Protein 3V1V (pdb70)

Nearest PDB structures (foldseek):
  3v1v-assembly1_A-2  TM=1.003E+00  e=3.273E-45  Streptomyces coelicolor A3(2)
  4la6-assembly1_A-2  TM=9.961E-01  e=7.021E-42  Streptomyces coelicolor A3(2)
  3v1x-assembly1_A-2  TM=1.000E+00  e=2.087E-41  Streptomyces coelicolor A3(2)
  4la5-assembly1_A-2  TM=9.971E-01  e=7.718E-41  Streptomyces coelicolor A3(2)
  4zq8-assembly1_A  TM=9.529E-01  e=8.194E-27  Streptomyces lydicus

Secondary structure (DSSP, 8-state):
-PPPTT------PPP-HHHHHHHHHHHHHIIIIIS------S-HHHHHHHHHHH-TT-SSHHHHHHHHHHHHHHHHHIIIII---TTHHHHHHHHHTTTS-----TTTHHHHHHHTTSSHHHHHHHHHHHHHHHHS-HHHHHHHHHHHHHHHHHHHHHHHHHHHT----HHHHHHHHHHSSSTTTGGGHHHHHT----HHHHTSHHHHHHHHHHHHHHHHHHHHHSHHHHTTSSS----HHHHHHHHHT--HHHHHHHHHHHHHHHHHHHHHHHHHHHHH---HHHHHHHHHHHHHHHHHHHHHHH-TTT----S--

B-factor: mean 21.7, std 12.2, range [4.79, 83.86]

CATH classification: 1.10.600.10

Radius of gyration: 19.19 Å; Cα contacts (8 Å, |Δi|>4): 425; chains: 1; bounding box: 49×51×58 Å

Foldseek 3Di:
DDFPPPFDFDAFDQFDVVQLVVQQVVLVCCCVPQQVQDVVVDGSSLLSSLQSQLQVLQPDSLLSNLLSLVVVLVVSCCVPQVPPDPCNVVVVVLLLCLLVPDDDDPVCRVVSVVVCNVHRSSSSSNVSNVSVPVQDDVLLSVVLSVLVVLLSVLSVVQSVCQVPLHQDALVVNLVSDLRVWCLSRLQCSQSSNVHDDDNVNCPDPLNVLLSSLLRSLLSLLVLQFQVVVQPPPPRRRDHQLSSCCVPVVDPSLVSSVVSSVVSVVSVVVSVVSLVVVCVVPVDPVSVVSSVSSSSSSNSSSVSSRPCPVNGDHDDRD

GO terms:
  GO:0042214 terpene metabolic process (P, IDA)
  GO:0010333 terpene synthase activity (F, IDA)

Organism: Streptomyces coelicolor (strain ATCC BAA-471 / A3(2) / M145) (NCBI:txid100226)

Solvent-accessible surface area: 14368 Å² total; per-residue (Å²): 65,135,24,2,44,61,10,61,68,58,126,36,114,122,11,65,98,115,54,11,61,42,0,6,115,86,0,104,103,2,0,69,86,86,2,86,25,85,178,81,130,40,55,7,107,28,10,0,76,9,1,11,17,1,2,92,60,4,72,59,19,94,47,0,4,13,4,0,20,2,10,7,0,17,77,9,0,64,85,64,7,17,121,50,39,125,45,7,32,45,93,1,113,96,0,31,20,0,2,71,95,78,163,54,78,99,118,120,43,80,94,33,96,68,31,6,66,64,35,13,2,37,58,0,0,44,28,0,4,34,81,0,66,222,64,13,46,120,47,7,3,91,19,2,58,101,1,0,35,40,11,10,114,2,9,56,36,37,7,57,49,58,93,111,56,82,18,1,77,23,172,55,2,49,44,9,35,60,70,11,9,44,10,3,13,2,1,6,1,0,8,0,2,48,30,58,0,54,47,125,32,24,64,74,114,53,1,41,147,0,2,15,16,0,1,22,0,0,1,2,2,17,0,0,4,1,6,28,87,20,103,133,28,91,78,137,67,20,2,0,0,12,0,0,6,47,105,75,146,71,75,71,106,61,0,0,48,90,0,4,107,31,3,21,125,32,6,92,35,2,49,59,18,13,62,98,2,28,149,69,11,82,85,95,36,1,70,115,0,10,188,6,1,34,24,0,6,24,3,0,7,16,26,2,75,45,18,97,165,94,15,71,35,9,132,30,119

InterPro domains:
  IPR008949 Isoprenoid synthase domain superfamily [G3DSA:1.10.600.10] (116-440)
  IPR008949 Isoprenoid synthase domain superfamily [SSF48576] (121-429)
  IPR034686 Terpene cyclase-like 2 [PTHR35201] (257-434)
  IPR034686 Terpene cyclase-like 2 [SFLDG01020] (119-436)
  IPR047945 2-methylisoborneol synthase [NF041167] (100-433)

Sequence (317 aa):
GRAVPGLYHHPVPEPDPVRVEEVSRRIKRWAEDEVQLYPGQFDGFSVGRYMVGCHPDAPTVDHLMLATRLMVAENAVDDDCYCESPVGLGGRLLLAHTAIDHFHSTAEYTPTWQASLAADAPRRAYDSAMGYFVRAATPSQSDRYYRHDMARLHLGYLAEGAWAQTGHVPEVWEYLAMRQFNNFRPCPTITDTVGGYELPADLHARPDMQRVIALAGNATTIVNDLYSYTKELNSPGRHLNLPVVIAEREQLCERDAYLKAVEVHNELQHSFEAAAADLAEACPLPPVLRFLRGVAAWVDGNHDWHRTNTYRYSLPDFW

Structure (mmCIF, N/CA/C/O backbone):
data_3V1V
#
_entry.id   3V1V
#
_cell.length_a   99.392
_cell.length_b   99.392
_cell.length_c   105.742
_cell.angle_alpha   90.00
_cell.angle_beta   90.00
_cell.angle_gamma   90.00
#
_symmetry.space_group_name_H-M   'P 43 2 2'
#
loop_
_entity.id
_entity.type
_entity.pdbx_description
1 polymer '2-methylisoborneol synthase'
2 non-polymer 'MAGNESIUM ION'
3 non-polymer 'GERANYL S-THIOLODIPHOSPHATE'
4 non-polymer GLYCEROL
5 water water
#
loop_
_atom_site.group_PDB
_atom_site.id
_atom_site.type_symbol
_atom_site.label_atom_id
_atom_site.label_alt_id
_atom_site.label_comp_id
_atom_site.label_asym_id
_atom_site.label_entity_id
_atom_site.label_seq_id
_atom_site.pdbx_PDB_ins_code
_atom_site.Cartn_x
_atom_site.Cartn_y
_atom_site.Cartn_z
_atom_site.occupancy
_atom_site.B_iso_or_equiv
_atom_site.auth_seq_id
_atom_site.auth_comp_id
_atom_site.auth_asym_id
_atom_site.auth_atom_id
_atom_site.pdbx_PDB_model_num
ATOM 1 N N . GLY A 1 109 ? 25.798 12.553 -21.565 1.00 54.52 116 GLY A N 1
ATOM 2 C CA . GLY A 1 109 ? 26.862 13.556 -21.591 1.00 39.79 116 GLY A CA 1
ATOM 3 C C . GLY A 1 109 ? 26.223 14.887 -21.912 1.00 37.28 116 GLY A C 1
ATOM 4 O O . GLY A 1 109 ? 26.872 15.938 -21.889 1.00 38.29 116 GLY A O 1
ATOM 5 N N . ARG A 1 110 ? 24.919 14.883 -22.194 1.00 39.21 117 ARG A N 1
ATOM 6 C CA . ARG A 1 110 ? 24.317 16.138 -22.596 1.00 37.34 117 ARG A CA 1
ATOM 7 C C . ARG A 1 110 ? 23.805 16.847 -21.324 1.00 26.09 117 ARG A C 1
ATOM 8 O O . ARG A 1 110 ? 23.328 16.163 -20.389 1.00 29.71 117 ARG A O 1
ATOM 16 N N . ALA A 1 111 ? 23.906 18.174 -21.332 1.00 22.56 118 ALA A N 1
ATOM 17 C CA . ALA A 1 111 ? 23.376 18.987 -20.236 1.00 23.40 118 ALA A CA 1
ATOM 18 C C . ALA A 1 111 ? 21.836 18.977 -20.339 1.00 29.47 118 ALA A C 1
ATOM 19 O O . ALA A 1 111 ? 21.282 18.765 -21.425 1.00 25.72 118 ALA A O 1
ATOM 21 N N . VAL A 1 112 ? 21.147 19.175 -19.217 1.00 22.43 119 VAL A N 1
ATOM 22 C CA . VAL A 1 112 ? 19.694 19.389 -19.269 1.00 20.11 119 VAL A CA 1
ATOM 23 C C . VAL A 1 112 ? 19.423 20.547 -20.211 1.00 18.28 119 VAL A C 1
ATOM 24 O O . VAL A 1 112 ? 19.861 21.684 -20.014 1.00 17.78 119 VAL A O 1
ATOM 28 N N . PRO A 1 113 ? 18.585 20.295 -21.262 1.00 23.71 120 PRO A N 1
ATOM 29 C CA . PRO A 1 113 ? 18.241 21.460 -22.112 1.00 22.79 120 PRO A CA 1
ATOM 30 C C . PRO A 1 113 ? 17.639 22.643 -21.355 1.00 22.46 120 PRO A C 1
ATOM 31 O O . PRO A 1 113 ? 16.729 22.458 -20.533 1.00 23.39 120 PRO A O 1
ATOM 35 N N . GLY A 1 114 ? 18.092 23.854 -21.655 1.00 22.23 121 GLY A N 1
ATOM 36 C CA . GLY A 1 114 ? 17.558 25.059 -21.044 1.00 23.63 121 GLY A CA 1
ATOM 37 C C . GLY A 1 114 ? 18.198 25.385 -19.665 1.00 24.20 121 GLY A C 1
ATOM 38 O O . GLY A 1 114 ? 17.910 26.405 -19.122 1.00 19.83 121 GLY A O 1
ATOM 39 N N . LEU A 1 115 ? 19.038 24.481 -19.133 1.00 21.39 122 LEU A N 1
ATOM 40 C CA . LEU A 1 115 ? 19.673 24.721 -17.807 1.00 19.56 122 LEU A CA 1
ATOM 41 C C . LEU A 1 115 ? 20.856 25.668 -17.982 1.00 23.44 122 LEU A C 1
ATOM 42 O O . LEU A 1 115 ? 21.770 25.399 -18.759 1.00 24.52 122 LEU A O 1
ATOM 47 N N . TYR A 1 116 ? 20.836 26.772 -17.273 1.00 16.21 123 TYR A N 1
ATOM 48 C CA . TYR A 1 116 ? 21.887 27.757 -17.328 1.00 18.79 123 TYR A CA 1
ATOM 49 C C . TYR A 1 116 ? 23.131 27.274 -16.586 1.00 26.37 123 TYR A C 1
ATOM 50 O O . TYR A 1 116 ? 23.081 26.983 -15.374 1.00 19.62 123 TYR A O 1
ATOM 59 N N . HIS A 1 117 ? 24.258 27.193 -17.290 1.00 19.80 124 HIS A N 1
ATOM 60 C CA . HIS A 1 117 ? 25.510 26.618 -16.655 1.00 16.73 124 HIS A CA 1
ATOM 61 C C . HIS A 1 117 ? 26.707 27.106 -17.420 1.00 25.21 124 HIS A C 1
ATOM 62 O O . HIS A 1 117 ? 26.544 27.693 -18.486 1.00 22.77 124 HIS A O 1
ATOM 69 N N . HIS A 1 118 ? 27.890 26.848 -16.876 1.00 22.11 125 HIS A N 1
ATOM 70 C CA . HIS A 1 118 ? 29.164 27.295 -17.475 1.00 21.16 125 HIS A CA 1
ATOM 71 C C . HIS A 1 118 ? 30.052 26.103 -17.680 1.00 25.85 125 HIS A C 1
ATOM 72 O O . HIS A 1 118 ? 30.204 25.289 -16.808 1.00 23.02 125 HIS A O 1
ATOM 79 N N . PRO A 1 119 ? 30.692 26.010 -18.857 1.00 30.15 126 PRO A N 1
ATOM 80 C CA . PRO A 1 119 ? 31.532 24.843 -19.160 1.00 28.26 126 PRO A CA 1
ATOM 81 C C . PRO A 1 119 ? 32.764 24.937 -18.302 1.00 20.80 126 PRO A C 1
ATOM 82 O O . PRO A 1 119 ? 33.128 26.031 -17.820 1.00 24.77 126 PRO A O 1
ATOM 86 N N . VAL A 1 120 ? 33.362 23.781 -18.055 1.00 24.51 127 VAL A N 1
ATOM 87 C CA . VAL A 1 120 ? 34.591 23.772 -17.309 1.00 26.14 127 VAL A CA 1
ATOM 88 C C . VAL A 1 120 ? 35.581 22.875 -18.097 1.00 24.51 127 VAL A C 1
ATOM 89 O O . VAL A 1 120 ? 35.181 21.929 -18.764 1.00 28.76 127 VAL A O 1
ATOM 93 N N . PRO A 1 121 ? 36.851 23.143 -17.917 1.00 32.48 128 PRO A N 1
ATOM 94 C CA . PRO A 1 121 ? 37.989 22.410 -18.515 1.00 31.87 128 PRO A CA 1
ATOM 95 C C . PRO A 1 121 ? 37.969 20.964 -18.040 1.00 35.77 128 PRO A C 1
ATOM 96 O O . PRO A 1 121 ? 37.389 20.645 -16.979 1.00 28.82 128 PRO A O 1
ATOM 100 N N . GLU A 1 122 ? 38.563 20.063 -18.800 1.00 31.70 129 GLU A N 1
ATOM 101 C CA . GLU A 1 122 ? 38.582 18.663 -18.406 1.00 32.40 129 GLU A CA 1
ATOM 102 C C . GLU A 1 122 ? 39.464 18.613 -17.134 1.00 27.79 129 GLU A C 1
ATOM 103 O O . GLU A 1 122 ? 40.498 19.276 -17.089 1.00 26.99 129 GLU A O 1
ATOM 109 N N . PRO A 1 123 ? 39.049 17.872 -16.093 1.00 27.67 130 PRO A N 1
ATOM 110 C CA . PRO A 1 123 ? 39.904 17.875 -14.882 1.00 26.86 130 PRO A CA 1
ATOM 111 C C . PRO A 1 123 ? 41.275 17.214 -15.153 1.00 30.81 130 PRO A C 1
ATOM 112 O O . PRO A 1 123 ? 41.328 16.213 -15.882 1.00 30.11 130 PRO A O 1
ATOM 116 N N . ASP A 1 124 ? 42.346 17.755 -14.566 1.00 26.12 131 ASP A N 1
ATOM 117 C CA . ASP A 1 124 ? 43.706 17.156 -14.713 1.00 25.34 131 ASP A CA 1
ATOM 118 C C . ASP A 1 124 ? 43.733 15.685 -14.320 1.00 24.08 131 ASP A C 1
ATOM 119 O O . ASP A 1 124 ? 43.542 15.339 -13.137 1.00 21.62 131 ASP A O 1
ATOM 124 N N . PRO A 1 125 ? 43.982 14.765 -15.290 1.00 21.69 132 PRO A N 1
ATOM 125 C CA . PRO A 1 125 ? 43.882 13.329 -15.058 1.00 22.91 132 PRO A CA 1
ATOM 126 C C . PRO A 1 125 ? 44.966 12.912 -14.132 1.00 17.55 132 PRO A C 1
ATOM 127 O O . PRO A 1 125 ? 44.779 11.923 -13.447 1.00 22.21 132 PRO A O 1
ATOM 131 N N . VAL A 1 126 ? 46.092 13.657 -14.034 1.00 22.51 133 VAL A N 1
ATOM 132 C CA . VAL A 1 126 ? 47.141 13.187 -13.090 1.00 19.28 133 VAL A CA 1
ATOM 133 C C . VAL A 1 126 ? 46.591 13.364 -11.656 1.00 18.51 133 VAL A C 1
ATOM 134 O O . VAL A 1 126 ? 46.726 12.483 -10.809 1.00 20.24 133 VAL A O 1
ATOM 138 N N . ARG A 1 127 ? 45.990 14.520 -11.397 1.00 16.34 134 ARG A N 1
ATOM 139 C CA . ARG A 1 127 ? 45.405 14.732 -10.039 1.00 18.04 134 ARG A CA 1
ATOM 140 C C . ARG A 1 127 ? 44.224 13.800 -9.805 1.00 16.21 134 ARG A C 1
ATOM 141 O O . ARG A 1 127 ? 44.007 13.304 -8.657 1.00 17.28 134 ARG A O 1
ATOM 149 N N . VAL A 1 128 ? 43.399 13.593 -10.857 1.00 19.84 135 VAL A N 1
ATOM 150 C CA . VAL A 1 128 ? 42.218 12.683 -10.657 1.00 15.99 135 VAL A CA 1
ATOM 151 C C . VAL A 1 128 ? 42.715 11.336 -10.253 1.00 19.91 135 VAL A C 1
ATOM 152 O O . VAL A 1 128 ? 42.211 10.695 -9.312 1.00 17.73 135 VAL A O 1
ATOM 156 N N . GLU A 1 129 ? 43.794 10.852 -10.917 1.00 17.01 136 GLU A N 1
ATOM 157 C CA . GLU A 1 129 ? 44.240 9.507 -10.539 1.00 16.58 136 GLU A CA 1
ATOM 158 C C . GLU A 1 129 ? 44.878 9.454 -9.183 1.00 17.69 136 GLU A C 1
ATOM 159 O O . GLU A 1 129 ? 44.789 8.432 -8.505 1.00 19.37 136 GLU A O 1
ATOM 169 N N . GLU A 1 130 ? 45.590 10.492 -8.782 1.00 14.24 137 GLU A N 1
ATOM 170 C CA . GLU A 1 130 ? 46.253 10.445 -7.498 1.00 16.07 137 GLU A CA 1
ATOM 171 C C . GLU A 1 130 ? 45.153 10.523 -6.390 1.00 18.61 137 GLU A C 1
ATOM 172 O O . GLU A 1 130 ? 45.243 9.867 -5.361 1.00 16.37 137 GLU A O 1
ATOM 178 N N . VAL A 1 131 ? 44.163 11.385 -6.608 1.00 16.85 138 VAL A N 1
ATOM 179 C CA . VAL A 1 131 ? 43.037 11.449 -5.601 1.00 15.10 138 VAL A CA 1
ATOM 180 C C . VAL A 1 131 ? 42.398 10.058 -5.530 1.00 13.58 138 VAL A C 1
ATOM 181 O O . VAL A 1 131 ? 42.124 9.506 -4.443 1.00 14.79 138 VAL A O 1
ATOM 185 N N . SER A 1 132 ? 42.152 9.438 -6.696 1.00 16.19 139 SER A N 1
ATOM 186 C CA . SER A 1 132 ? 41.486 8.137 -6.688 1.00 18.05 139 SER A CA 1
ATOM 187 C C . SER A 1 132 ? 42.248 7.107 -5.901 1.00 19.74 139 SER A C 1
ATOM 188 O O . SER A 1 132 ? 41.666 6.343 -5.112 1.00 16.15 139 SER A O 1
ATOM 192 N N . ARG A 1 133 ? 43.593 7.075 -6.072 1.00 17.37 140 ARG A N 1
ATOM 193 C CA . ARG A 1 133 ? 44.319 6.061 -5.345 1.00 18.15 140 ARG A CA 1
ATOM 194 C C . ARG A 1 133 ? 44.361 6.344 -3.853 1.00 15.70 140 ARG A C 1
ATOM 195 O O . ARG A 1 133 ? 44.234 5.426 -3.031 1.00 16.02 140 ARG A O 1
ATOM 203 N N . ARG A 1 134 ? 44.513 7.602 -3.481 1.00 14.49 141 ARG A N 1
ATOM 204 C CA . ARG A 1 134 ? 44.615 7.886 -2.045 1.00 13.58 141 ARG A CA 1
ATOM 205 C C . ARG A 1 134 ? 43.230 7.699 -1.329 1.00 11.34 141 ARG A C 1
ATOM 206 O O . ARG A 1 134 ? 43.202 7.276 -0.152 1.00 14.85 141 ARG A O 1
ATOM 214 N N . ILE A 1 135 ? 42.174 8.074 -2.041 1.00 13.55 142 ILE A N 1
ATOM 215 C CA . ILE A 1 135 ? 40.862 7.945 -1.308 1.00 13.29 142 ILE A CA 1
ATOM 216 C C . ILE A 1 135 ? 40.497 6.462 -1.144 1.00 17.42 142 ILE A C 1
ATOM 217 O O . ILE A 1 135 ? 39.873 6.060 -0.156 1.00 17.25 142 ILE A O 1
ATOM 222 N N . LYS A 1 136 ? 40.872 5.618 -2.128 1.00 16.46 143 LYS A N 1
ATOM 223 C CA . LYS A 1 136 ? 40.605 4.170 -1.993 1.00 16.66 143 LYS A CA 1
ATOM 224 C C . LYS A 1 136 ? 41.399 3.685 -0.821 1.00 17.26 143 LYS A C 1
ATOM 225 O O . LYS A 1 136 ? 40.923 2.887 -0.005 1.00 17.42 143 LYS A O 1
ATOM 231 N N . ARG A 1 137 ? 42.677 4.113 -0.689 1.00 15.88 144 ARG A N 1
ATOM 232 C CA . ARG A 1 137 ? 43.447 3.672 0.471 1.00 16.06 144 ARG A CA 1
ATOM 233 C C . ARG A 1 137 ? 42.876 4.139 1.790 1.00 17.26 144 ARG A C 1
ATOM 234 O O . ARG A 1 137 ? 42.888 3.379 2.779 1.00 16.85 144 ARG A O 1
ATOM 242 N N . TRP A 1 138 ? 42.367 5.368 1.801 1.00 14.20 145 TRP A N 1
ATOM 243 C CA . TRP A 1 138 ? 41.802 5.876 3.068 1.00 15.51 145 TRP A CA 1
ATOM 244 C C . TRP A 1 138 ? 40.541 5.006 3.387 1.00 14.87 145 TRP A C 1
ATOM 245 O O . TRP A 1 138 ? 40.365 4.492 4.507 1.00 14.53 145 TRP A O 1
ATOM 256 N N . ALA A 1 139 ? 39.726 4.803 2.365 1.00 17.35 146 ALA A N 1
ATOM 257 C CA . ALA A 1 139 ? 38.475 4.045 2.561 1.00 17.97 146 ALA A CA 1
ATOM 258 C C . ALA A 1 139 ? 38.720 2.617 3.079 1.00 22.12 146 ALA A C 1
ATOM 259 O O . ALA A 1 139 ? 38.036 2.104 3.998 1.00 19.77 146 ALA A O 1
ATOM 261 N N . GLU A 1 140 ? 39.698 1.940 2.475 1.00 18.52 147 GLU A N 1
ATOM 262 C CA . GLU A 1 140 ? 39.968 0.540 2.810 1.00 21.93 147 GLU A CA 1
ATOM 263 C C . GLU A 1 140 ? 40.822 0.397 4.045 1.00 22.65 147 GLU A C 1
ATOM 264 O O . GLU A 1 140 ? 40.532 -0.429 4.932 1.00 28.14 147 GLU A O 1
ATOM 270 N N . ASP A 1 141 ? 41.875 1.214 4.147 1.00 17.85 148 ASP A N 1
ATOM 271 C CA . ASP A 1 141 ? 42.845 0.997 5.183 1.00 18.72 148 ASP A CA 1
ATOM 272 C C . ASP A 1 141 ? 42.613 1.758 6.447 1.00 21.12 148 ASP A C 1
ATOM 273 O O . ASP A 1 141 ? 42.982 1.288 7.522 1.00 19.45 148 ASP A O 1
ATOM 278 N N . GLU A 1 142 ? 42.060 2.970 6.353 1.00 16.94 149 GLU A N 1
ATOM 279 C CA . GLU A 1 142 ? 41.927 3.791 7.557 1.00 14.06 149 GLU A CA 1
ATOM 280 C C . GLU A 1 142 ? 40.521 3.710 8.155 1.00 15.71 149 GLU A C 1
ATOM 281 O O . GLU A 1 142 ? 40.413 3.755 9.375 1.00 20.66 149 GLU A O 1
ATOM 287 N N . VAL A 1 143 ? 39.471 3.677 7.341 1.00 16.65 150 VAL A N 1
ATOM 288 C CA . VAL A 1 143 ? 38.162 3.743 7.966 1.00 17.53 150 VAL A CA 1
ATOM 289 C C . VAL A 1 143 ? 37.251 2.566 7.609 1.00 19.29 150 VAL A C 1
ATOM 290 O O . VAL A 1 143 ? 36.101 2.521 8.068 1.00 19.17 150 VAL A O 1
ATOM 294 N N . GLN A 1 144 ? 37.766 1.578 6.843 1.00 18.02 151 GLN A N 1
ATOM 295 C CA . GLN A 1 144 ? 37.004 0.373 6.586 1.00 17.98 151 GLN A CA 1
ATOM 296 C C . GLN A 1 144 ? 35.606 0.694 6.114 1.00 20.98 151 GLN A C 1
ATOM 297 O O . GLN A 1 144 ? 34.593 0.279 6.723 1.00 19.85 151 GLN A O 1
ATOM 303 N N . LEU A 1 145 ? 35.530 1.449 5.035 1.00 17.27 152 LEU A N 1
ATOM 304 C CA . LEU A 1 145 ? 34.280 2.073 4.626 1.00 21.58 152 LEU A CA 1
ATOM 305 C C . LEU A 1 145 ? 33.274 1.033 4.170 1.00 33.38 152 LEU A C 1
ATOM 306 O O . LEU A 1 145 ? 32.046 1.200 4.362 1.00 25.71 152 LEU A O 1
ATOM 311 N N . TYR A 1 146 ? 33.776 -0.036 3.562 1.00 27.70 153 TYR A N 1
ATOM 312 C CA . TYR A 1 146 ? 32.884 -1.077 2.996 1.00 44.67 153 TYR A CA 1
ATOM 313 C C . TYR A 1 146 ? 33.491 -2.486 3.200 1.00 55.82 153 TYR A C 1
ATOM 314 O O . TYR A 1 146 ? 34.626 -2.644 3.758 1.00 51.83 153 TYR A O 1
ATOM 323 N N . PRO A 1 147 ? 32.698 -3.520 2.866 1.00 67.95 154 PRO A N 1
ATOM 324 C CA . PRO A 1 147 ? 33.212 -4.912 2.888 1.00 67.37 154 PRO A CA 1
ATOM 325 C C . PRO A 1 147 ? 33.643 -5.480 1.504 1.00 71.57 154 PRO A C 1
ATOM 326 O O . PRO A 1 147 ? 33.020 -5.296 0.437 1.00 69.30 154 PRO A O 1
ATOM 330 N N . GLY A 1 152 ? 33.041 -0.018 -5.960 1.00 42.48 159 GLY A N 1
ATOM 331 C CA . GLY A 1 152 ? 32.035 -0.551 -6.882 1.00 66.98 159 GLY A CA 1
ATOM 332 C C . GLY A 1 152 ? 30.950 0.490 -7.202 1.00 67.95 159 GLY A C 1
ATOM 333 O O . GLY A 1 152 ? 31.012 1.225 -8.211 1.00 60.78 159 GLY A O 1
ATOM 334 N N . GLN A 1 153 ? 29.935 0.547 -6.337 1.00 63.36 160 GLN A N 1
ATOM 335 C CA . GLN A 1 153 ? 29.173 1.790 -6.170 1.00 63.37 160 GLN A CA 1
ATOM 336 C C . GLN A 1 153 ? 30.199 2.862 -5.755 1.00 63.81 160 GLN A C 1
ATOM 337 O O . GLN A 1 153 ? 30.123 4.020 -6.227 1.00 48.87 160 GLN A O 1
ATOM 343 N N . PHE A 1 154 ? 31.140 2.467 -4.869 1.00 62.36 161 PHE A N 1
ATOM 344 C CA . PHE A 1 154 ? 32.282 3.324 -4.513 1.00 52.88 161 PHE A CA 1
ATOM 345 C C . PHE A 1 154 ? 33.264 3.330 -5.630 1.00 60.12 161 PHE A C 1
ATOM 346 O O . PHE A 1 154 ? 34.122 2.422 -5.754 1.00 70.94 161 PHE A O 1
ATOM 354 N N . ASP A 1 155 ? 33.251 4.398 -6.388 1.00 57.03 162 ASP A N 1
ATOM 355 C CA . ASP A 1 155 ? 34.493 4.603 -7.094 1.00 62.02 162 ASP A CA 1
ATOM 356 C C . ASP A 1 155 ? 35.314 5.906 -6.820 1.00 58.78 162 ASP A C 1
ATOM 357 O O . ASP A 1 155 ? 34.775 7.114 -6.564 1.00 32.28 162 ASP A O 1
ATOM 362 N N . GLY A 1 156 ? 36.632 5.612 -6.826 1.00 50.95 163 GLY A N 1
ATOM 363 C CA . GLY A 1 156 ? 37.633 6.607 -6.564 1.00 32.02 163 GLY A CA 1
ATOM 364 C C . GLY A 1 156 ? 37.738 7.499 -7.763 1.00 36.57 163 GLY A C 1
ATOM 365 O O . GLY A 1 156 ? 38.007 8.735 -7.681 1.00 24.42 163 GLY A O 1
ATOM 366 N N . PHE A 1 157 ? 37.531 6.909 -8.930 1.00 38.38 164 PHE A N 1
ATOM 367 C CA . PHE A 1 157 ? 37.651 7.780 -10.085 1.00 38.49 164 PHE A CA 1
ATOM 368 C C . PHE A 1 157 ? 36.568 8.898 -10.123 1.00 36.95 164 PHE A C 1
ATOM 369 O O . PHE A 1 157 ? 36.914 10.055 -10.438 1.00 24.22 164 PHE A O 1
ATOM 383 N N . SER A 1 158 ? 35.319 8.489 -9.787 1.00 38.01 165 SER A N 1
ATOM 384 C CA . SER A 1 158 ? 34.089 9.349 -9.718 1.00 23.18 165 SER A CA 1
ATOM 385 C C . SER A 1 158 ? 34.382 10.479 -8.768 1.00 14.43 165 SER A C 1
ATOM 386 O O . SER A 1 158 ? 34.268 11.669 -9.165 1.00 18.86 165 SER A O 1
ATOM 389 N N . VAL A 1 159 ? 34.726 10.150 -7.520 1.00 17.43 166 VAL A N 1
ATOM 390 C CA . VAL A 1 159 ? 34.922 11.270 -6.574 1.00 20.93 166 VAL A CA 1
ATOM 391 C C . VAL A 1 159 ? 36.200 12.084 -6.893 1.00 22.14 166 VAL A C 1
ATOM 392 O O . VAL A 1 159 ? 36.271 13.255 -6.593 1.00 17.31 166 VAL A O 1
ATOM 396 N N . GLY A 1 160 ? 37.232 11.438 -7.455 1.00 18.32 167 GLY A N 1
ATOM 397 C CA . GLY A 1 160 ? 38.417 12.210 -7.861 1.00 18.53 167 GLY A CA 1
ATOM 398 C C . GLY A 1 160 ? 38.110 13.252 -8.917 1.00 19.70 167 GLY A C 1
ATOM 399 O O . GLY A 1 160 ? 38.497 14.389 -8.798 1.00 17.80 167 GLY A O 1
ATOM 400 N N . ARG A 1 161 ? 37.357 12.885 -9.960 1.00 15.11 168 ARG A N 1
ATOM 401 C CA . ARG A 1 161 ? 37.020 13.864 -10.957 1.00 17.08 168 ARG A CA 1
ATOM 402 C C . ARG A 1 161 ? 36.163 14.951 -10.341 1.00 17.13 168 ARG A C 1
ATOM 403 O O . ARG A 1 161 ? 36.275 16.136 -10.659 1.00 18.09 168 ARG A O 1
ATOM 411 N N . TYR A 1 162 ? 35.243 14.510 -9.499 1.00 18.11 169 TYR A N 1
ATOM 412 C CA . TYR A 1 162 ? 34.328 15.475 -8.826 1.00 13.02 169 TYR A CA 1
ATOM 413 C C . TYR A 1 162 ? 35.118 16.567 -8.126 1.00 13.68 169 TYR A C 1
ATOM 414 O O . TYR A 1 162 ? 34.896 17.760 -8.339 1.00 14.02 169 TYR A O 1
ATOM 423 N N . MET A 1 163 ? 36.036 16.162 -7.248 1.00 14.76 170 MET A N 1
ATOM 424 C CA . MET A 1 163 ? 36.695 17.155 -6.416 1.00 14.16 170 MET A CA 1
ATOM 425 C C . MET A 1 163 ? 37.748 17.963 -7.215 1.00 12.37 170 MET A C 1
ATOM 426 O O . MET A 1 163 ? 37.948 19.156 -6.980 1.00 14.68 170 MET A O 1
ATOM 431 N N . VAL A 1 164 ? 38.483 17.278 -8.116 1.00 14.36 171 VAL A N 1
ATOM 432 C CA . VAL A 1 164 ? 39.414 18.081 -8.952 1.00 15.83 171 VAL A CA 1
ATOM 433 C C . VAL A 1 164 ? 38.665 19.124 -9.751 1.00 15.05 171 VAL A C 1
ATOM 434 O O . VAL A 1 164 ? 39.043 20.305 -9.836 1.00 17.18 171 VAL A O 1
ATOM 438 N N . GLY A 1 165 ? 37.571 18.694 -10.360 1.00 16.17 172 GLY A N 1
ATOM 439 C CA . GLY A 1 165 ? 36.737 19.633 -11.098 1.00 15.93 172 GLY A CA 1
ATOM 440 C C . GLY A 1 165 ? 36.127 20.736 -10.256 1.00 19.76 172 GLY A C 1
ATOM 441 O O . GLY A 1 165 ? 36.023 21.873 -10.714 1.00 18.53 172 GLY A O 1
ATOM 442 N N . CYS A 1 166 ? 35.828 20.475 -8.974 1.00 14.50 173 CYS A N 1
ATOM 443 C CA . CYS A 1 166 ? 35.210 21.526 -8.182 1.00 12.51 173 CYS A CA 1
ATOM 444 C C . CYS A 1 166 ? 36.218 22.430 -7.452 1.00 13.42 173 CYS A C 1
ATOM 445 O O . CYS A 1 166 ? 35.819 23.452 -6.904 1.00 15.01 173 CYS A O 1
ATOM 448 N N . HIS A 1 167 ? 37.505 22.026 -7.389 1.00 15.38 174 HIS A N 1
ATOM 449 C CA . HIS A 1 167 ? 38.487 22.803 -6.630 1.00 10.80 174 HIS A CA 1
ATOM 450 C C . HIS A 1 167 ? 39.773 22.994 -7.524 1.00 13.50 174 HIS A C 1
ATOM 451 O O . HIS A 1 167 ? 40.847 22.446 -7.233 1.00 15.13 174 HIS A O 1
ATOM 458 N N . PRO A 1 168 ? 39.599 23.728 -8.601 1.00 16.34 175 PRO A N 1
ATOM 459 C CA . PRO A 1 168 ? 40.738 23.918 -9.530 1.00 18.67 175 PRO A CA 1
ATOM 460 C C . PRO A 1 168 ? 41.864 24.693 -8.880 1.00 21.76 175 PRO A C 1
ATOM 461 O O . PRO A 1 168 ? 43.040 24.575 -9.350 1.00 20.88 175 PRO A O 1
ATOM 465 N N . ASP A 1 169 ? 41.595 25.443 -7.834 1.00 16.07 176 ASP A N 1
ATOM 466 C CA . ASP A 1 169 ? 42.696 26.176 -7.149 1.00 17.50 176 ASP A CA 1
ATOM 467 C C . ASP A 1 169 ? 43.423 25.409 -6.001 1.00 15.76 176 ASP A C 1
ATOM 468 O O . ASP A 1 169 ? 44.259 26.011 -5.325 1.00 19.97 176 ASP A O 1
ATOM 473 N N . ALA A 1 170 ? 43.154 24.111 -5.787 1.00 13.76 177 ALA A N 1
ATOM 474 C CA . ALA A 1 170 ? 43.756 23.398 -4.654 1.00 12.60 177 ALA A CA 1
ATOM 475 C C . ALA A 1 170 ? 45.298 23.395 -4.938 1.00 13.08 177 ALA A C 1
ATOM 476 O O . ALA A 1 170 ? 45.680 22.931 -6.008 1.00 17.87 177 ALA A O 1
ATOM 478 N N . PRO A 1 171 ? 46.099 23.837 -3.989 1.00 17.55 178 PRO A N 1
ATOM 479 C CA . PRO A 1 171 ? 47.579 23.798 -4.201 1.00 19.04 178 PRO A CA 1
ATOM 480 C C . PRO A 1 171 ? 48.134 22.415 -4.350 1.00 20.39 178 PRO A C 1
ATOM 481 O O . PRO A 1 171 ? 49.142 22.210 -5.104 1.00 19.80 178 PRO A O 1
ATOM 485 N N . THR A 1 172 ? 47.569 21.415 -3.640 1.00 14.87 179 THR A N 1
ATOM 486 C CA . THR A 1 172 ? 48.060 20.061 -3.642 1.00 14.64 179 THR A CA 1
ATOM 487 C C . THR A 1 172 ? 46.941 19.037 -3.593 1.00 17.73 179 THR A C 1
ATOM 488 O O . THR A 1 172 ? 45.739 19.382 -3.297 1.00 15.05 179 THR A O 1
ATOM 492 N N . VAL A 1 173 ? 47.331 17.808 -3.819 1.00 15.36 180 VAL A N 1
ATOM 493 C CA . VAL A 1 173 ? 46.387 16.691 -3.627 1.00 17.26 180 VAL A CA 1
ATOM 494 C C . VAL A 1 173 ? 46.024 16.585 -2.157 1.00 17.40 180 VAL A C 1
ATOM 495 O O . VAL A 1 173 ? 44.866 16.216 -1.846 1.00 14.07 180 VAL A O 1
ATOM 499 N N . ASP A 1 174 ? 46.946 16.849 -1.219 1.00 13.16 181 ASP A N 1
ATOM 500 C CA . ASP A 1 174 ? 46.554 16.853 0.201 1.00 13.47 181 ASP A CA 1
ATOM 501 C C . ASP A 1 174 ? 45.344 17.810 0.447 1.00 13.38 181 ASP A C 1
ATOM 502 O O . ASP A 1 174 ? 44.437 17.444 1.207 1.00 14.27 181 ASP A O 1
ATOM 507 N N . HIS A 1 175 ? 45.388 18.982 -0.152 1.00 11.71 182 HIS A N 1
ATOM 508 C CA . HIS A 1 175 ? 44.247 19.932 -0.022 1.00 13.02 182 HIS A CA 1
ATOM 509 C C . HIS A 1 175 ? 42.999 19.307 -0.631 1.00 14.29 182 HIS A C 1
ATOM 510 O O . HIS A 1 175 ? 41.882 19.424 -0.033 1.00 13.03 182 HIS A O 1
ATOM 517 N N . LEU A 1 176 ? 43.128 18.732 -1.827 1.00 13.35 183 LEU A N 1
ATOM 518 C CA . LEU A 1 176 ? 41.939 18.077 -2.439 1.00 12.75 183 LEU A CA 1
ATOM 519 C C . LEU A 1 176 ? 41.395 16.995 -1.532 1.00 15.09 183 LEU A C 1
ATOM 520 O O . LEU A 1 176 ? 40.184 16.797 -1.474 1.00 15.17 183 LEU A O 1
ATOM 525 N N . MET A 1 177 ? 42.261 16.229 -0.869 1.00 12.64 184 MET A N 1
ATOM 526 C CA . MET A 1 177 ? 41.826 15.110 -0.028 1.00 11.44 184 MET A CA 1
ATOM 527 C C . MET A 1 177 ? 41.036 15.595 1.177 1.00 13.72 184 MET A C 1
ATOM 528 O O . MET A 1 177 ? 40.189 14.826 1.671 1.00 11.01 184 MET A O 1
ATOM 533 N N . LEU A 1 178 ? 41.304 16.798 1.660 1.00 11.45 185 LEU A N 1
ATOM 534 C CA . LEU A 1 178 ? 40.481 17.309 2.785 1.00 11.40 185 LEU A CA 1
ATOM 535 C C . LEU A 1 178 ? 38.986 17.282 2.349 1.00 13.24 185 LEU A C 1
ATOM 536 O O . LEU A 1 178 ? 38.137 16.795 3.101 1.00 14.02 185 LEU A O 1
ATOM 541 N N . ALA A 1 179 ? 38.698 17.830 1.192 1.00 11.60 186 ALA A N 1
ATOM 542 C CA . ALA A 1 179 ? 37.288 17.793 0.669 1.00 12.70 186 ALA A CA 1
ATOM 543 C C . ALA A 1 179 ? 36.828 16.438 0.277 1.00 15.27 186 ALA A C 1
ATOM 544 O O . ALA A 1 179 ? 35.618 16.062 0.450 1.00 12.73 186 ALA A O 1
ATOM 546 N N . THR A 1 180 ? 37.723 15.632 -0.309 1.00 12.60 187 THR A N 1
ATOM 547 C CA . THR A 1 180 ? 37.335 14.335 -0.800 1.00 10.89 187 THR A CA 1
ATOM 548 C C . THR A 1 180 ? 36.919 13.392 0.344 1.00 12.80 187 THR A C 1
ATOM 549 O O . THR A 1 180 ? 35.878 12.697 0.246 1.00 13.36 187 THR A O 1
ATOM 553 N N . ARG A 1 181 ? 37.681 13.323 1.434 1.00 10.06 188 ARG A N 1
ATOM 554 C CA . ARG A 1 181 ? 37.293 12.383 2.498 1.00 9.31 188 ARG A CA 1
ATOM 555 C C . ARG A 1 181 ? 35.933 12.918 3.081 1.00 12.06 188 ARG A C 1
ATOM 556 O O . ARG A 1 181 ? 35.085 12.143 3.460 1.00 12.10 188 ARG A O 1
ATOM 564 N N . LEU A 1 182 ? 35.800 14.224 3.180 1.00 13.32 189 LEU A N 1
ATOM 565 C CA . LEU A 1 182 ? 34.507 14.685 3.798 1.00 12.74 189 LEU A CA 1
ATOM 566 C C . LEU A 1 182 ? 33.339 14.357 2.880 1.00 14.43 189 LEU A C 1
ATOM 567 O O . LEU A 1 182 ? 32.215 14.045 3.387 1.00 13.82 189 LEU A O 1
ATOM 572 N N . MET A 1 183 ? 33.508 14.512 1.569 1.00 12.74 190 MET A N 1
ATOM 573 C CA . MET A 1 183 ? 32.418 14.117 0.655 1.00 15.31 190 MET A CA 1
ATOM 574 C C . MET A 1 183 ? 32.080 12.617 0.746 1.00 14.60 190 MET A C 1
ATOM 575 O O . MET A 1 183 ? 30.882 12.192 0.762 1.00 13.94 190 MET A O 1
ATOM 582 N N . VAL A 1 184 ? 33.109 11.756 0.788 1.00 13.16 191 VAL A N 1
ATOM 583 C CA . VAL A 1 184 ? 32.878 10.314 0.890 1.00 14.56 191 VAL A CA 1
ATOM 584 C C . VAL A 1 184 ? 32.169 9.991 2.243 1.00 15.96 191 VAL A C 1
ATOM 585 O O . VAL A 1 184 ? 31.292 9.096 2.315 1.00 16.59 191 VAL A O 1
ATOM 589 N N . ALA A 1 185 ? 32.591 10.671 3.315 1.00 12.24 192 ALA A N 1
ATOM 590 C CA . ALA A 1 185 ? 31.962 10.400 4.648 1.00 11.30 192 ALA A CA 1
ATOM 591 C C . ALA A 1 185 ? 30.467 10.850 4.568 1.00 12.51 192 ALA A C 1
ATOM 592 O O . ALA A 1 185 ? 29.601 10.176 5.154 1.00 15.55 192 ALA A O 1
ATOM 594 N N . GLU A 1 186 ? 30.225 12.011 3.945 1.00 12.84 193 GLU A N 1
ATOM 595 C CA . GLU A 1 186 ? 28.812 12.524 3.849 1.00 15.01 193 GLU A CA 1
ATOM 596 C C . GLU A 1 186 ? 28.014 11.457 3.146 1.00 19.46 193 GLU A C 1
ATOM 597 O O . GLU A 1 186 ? 26.870 11.056 3.577 1.00 19.73 193 GLU A O 1
ATOM 607 N N . ASN A 1 187 ? 28.595 10.890 2.073 1.00 20.59 194 ASN A N 1
ATOM 608 C CA . ASN A 1 187 ? 27.902 9.843 1.322 1.00 22.28 194 ASN A CA 1
ATOM 609 C C . ASN A 1 187 ? 27.593 8.608 2.087 1.00 27.48 19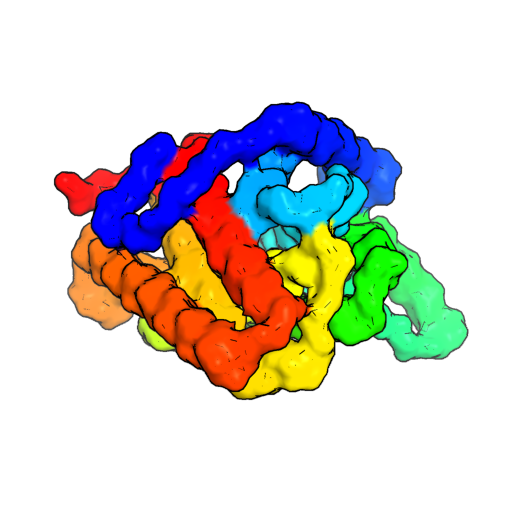4 ASN A C 1
ATOM 610 O O . ASN A 1 187 ? 26.504 7.992 1.889 1.00 28.25 194 ASN A O 1
ATOM 618 N N . ALA A 1 188 ? 28.534 8.180 2.924 1.00 17.61 195 ALA A N 1
ATOM 619 C CA . ALA A 1 188 ? 28.400 7.037 3.754 1.00 18.47 195 ALA A CA 1
ATOM 620 C C . ALA A 1 188 ? 27.236 7.207 4.755 1.00 24.38 195 ALA A C 1
ATOM 621 O O . ALA A 1 188 ? 26.586 6.248 5.095 1.00 19.64 195 ALA A O 1
ATOM 623 N N . VAL A 1 189 ? 27.122 8.379 5.378 1.00 18.44 196 VAL A N 1
ATOM 624 C CA . VAL A 1 189 ? 25.950 8.632 6.239 1.00 15.58 196 VAL A CA 1
ATOM 625 C C . VAL A 1 189 ? 24.664 8.502 5.466 1.00 19.54 196 VAL A C 1
ATOM 626 O O . VAL A 1 189 ? 23.721 7.832 5.946 1.00 22.40 196 VAL A O 1
ATOM 630 N N . ASP A 1 190 ? 24.571 9.167 4.307 1.00 19.45 197 ASP A N 1
ATOM 631 C CA A ASP A 1 190 ? 23.287 9.243 3.571 0.50 26.24 197 ASP A CA 1
ATOM 632 C CA B ASP A 1 190 ? 23.322 9.193 3.592 0.50 26.21 197 ASP A CA 1
ATOM 633 C C . ASP A 1 190 ? 22.996 7.783 3.168 1.00 29.70 197 ASP A C 1
ATOM 634 O O . ASP A 1 190 ? 21.876 7.242 3.375 1.00 29.82 197 ASP A O 1
ATOM 643 N N . ASP A 1 191 ? 23.999 7.085 2.671 1.00 27.84 198 ASP A N 1
ATOM 644 C CA . ASP A 1 191 ? 23.834 5.655 2.424 1.00 29.53 198 ASP A CA 1
ATOM 645 C C . ASP A 1 191 ? 23.485 4.707 3.590 1.00 35.38 198 ASP A C 1
ATOM 646 O O . ASP A 1 191 ? 22.593 3.870 3.398 1.00 38.74 198 ASP A O 1
ATOM 651 N N . CYS A 1 192 ? 24.196 4.727 4.735 1.00 19.81 199 CYS A N 1
ATOM 652 C CA . CYS A 1 192 ? 23.960 3.770 5.803 1.00 23.25 199 CYS A CA 1
ATOM 653 C C . CYS A 1 192 ? 22.756 4.173 6.655 1.00 24.29 199 CYS A C 1
ATOM 654 O O . CYS A 1 192 ? 22.143 3.325 7.332 1.00 25.86 199 CYS A O 1
ATOM 658 N N . TYR A 1 193 ? 22.520 5.479 6.786 1.00 17.30 200 TYR A N 1
ATOM 659 C CA . TYR A 1 193 ? 21.563 5.906 7.819 1.00 18.86 200 TYR A CA 1
ATOM 660 C C . TYR A 1 193 ? 20.245 6.377 7.189 1.00 23.94 200 TYR A C 1
ATOM 661 O O . TYR A 1 193 ? 19.199 6.167 7.778 1.00 21.66 200 TYR A O 1
ATOM 670 N N . CYS A 1 194 ? 20.314 7.125 6.104 1.00 23.05 201 CYS A N 1
ATOM 671 C CA . CYS A 1 194 ? 19.153 7.900 5.727 1.00 25.82 201 CYS A CA 1
ATOM 672 C C . CYS A 1 194 ? 18.187 7.033 4.927 1.00 36.69 201 CYS A C 1
ATOM 673 O O . CYS A 1 194 ? 17.008 7.410 4.801 1.00 30.06 201 CYS A O 1
ATOM 676 N N . GLU A 1 195 ? 18.641 5.892 4.416 1.00 41.52 202 GLU A N 1
ATOM 677 C CA . GLU A 1 195 ? 17.652 4.888 3.914 1.00 45.76 202 GLU A CA 1
ATOM 678 C C . GLU A 1 195 ? 17.840 3.465 4.449 1.00 49.61 202 GLU A C 1
ATOM 679 O O . GLU A 1 195 ? 18.949 3.101 4.862 1.00 46.76 202 GLU A O 1
ATOM 685 N N . SER A 1 200 ? 12.568 5.121 5.375 1.00 55.60 207 SER A N 1
ATOM 686 C CA . SER A 1 200 ? 13.043 6.215 6.249 1.00 49.59 207 SER A CA 1
ATOM 687 C C . SER A 1 200 ? 12.973 5.838 7.715 1.00 38.14 207 SER A C 1
ATOM 688 O O . SER A 1 200 ? 11.871 5.769 8.299 1.00 35.12 207 SER A O 1
ATOM 691 N N . PRO A 1 201 ? 14.149 5.615 8.330 1.00 36.87 208 PRO A N 1
ATOM 692 C CA . PRO A 1 201 ? 14.161 5.219 9.760 1.00 36.69 208 PRO A CA 1
ATOM 693 C C . PRO A 1 201 ? 13.558 6.269 10.736 1.00 38.42 208 PRO A C 1
ATOM 694 O O . PRO A 1 201 ? 13.914 7.482 10.876 1.00 27.01 208 PRO A O 1
ATOM 698 N N . VAL A 1 202 ? 12.606 5.747 11.495 1.00 30.68 209 VAL A N 1
ATOM 699 C CA . VAL A 1 202 ? 12.100 6.437 12.662 1.00 23.73 209 VAL A CA 1
ATOM 700 C C . VAL A 1 202 ? 13.205 6.874 13.644 1.00 28.91 209 VAL A C 1
ATOM 701 O O . VAL A 1 202 ? 13.065 7.907 14.318 1.00 29.00 209 VAL A O 1
ATOM 705 N N . GLY A 1 203 ? 14.268 6.090 13.748 1.00 21.16 210 GLY A N 1
ATOM 706 C CA . GLY A 1 203 ? 15.267 6.416 14.749 1.00 21.98 210 GLY A CA 1
ATOM 707 C C . GLY A 1 203 ? 16.342 7.356 14.113 1.00 18.00 210 GLY A C 1
ATOM 708 O O . GLY A 1 203 ? 17.414 7.556 14.803 1.00 18.00 210 GLY A O 1
ATOM 709 N N . LEU A 1 204 ? 16.052 7.945 12.916 1.00 16.99 211 LEU A N 1
ATOM 710 C CA . LEU A 1 204 ? 17.114 8.781 12.259 1.00 14.33 211 LEU A CA 1
ATOM 711 C C . LEU A 1 204 ? 17.687 9.873 13.167 1.00 10.45 211 LEU A C 1
ATOM 712 O O . LEU A 1 204 ? 18.920 10.114 13.143 1.00 10.89 211 LEU A O 1
ATOM 717 N N . GLY A 1 205 ? 16.832 10.610 13.863 1.00 10.91 212 GLY A N 1
ATOM 718 C CA . GLY A 1 205 ? 17.357 11.740 14.659 1.00 12.65 212 GLY A CA 1
ATOM 719 C C . GLY A 1 205 ? 18.408 11.284 15.675 1.00 10.61 212 GLY A C 1
ATOM 720 O O . GLY A 1 205 ? 19.395 12.039 15.953 1.00 9.71 212 GLY A O 1
ATOM 721 N N . GLY A 1 206 ? 18.211 10.098 16.273 1.00 10.47 213 GLY A N 1
ATOM 722 C CA . GLY A 1 206 ? 19.204 9.635 17.267 1.00 10.03 213 GLY A CA 1
ATOM 723 C C . GLY A 1 206 ? 20.496 9.229 16.595 1.00 12.92 213 GLY A C 1
ATOM 724 O O . GLY A 1 206 ? 21.578 9.618 17.028 1.00 13.13 213 GLY A O 1
ATOM 725 N N . ARG A 1 207 ? 20.400 8.494 15.481 1.00 8.87 214 ARG A N 1
ATOM 726 C CA . ARG A 1 207 ? 21.593 8.071 14.772 1.00 11.87 214 ARG A CA 1
ATOM 727 C C . ARG A 1 207 ? 22.375 9.247 14.271 1.00 8.90 214 ARG A C 1
ATOM 728 O O . ARG A 1 207 ? 23.648 9.258 14.331 1.00 10.62 214 ARG A O 1
ATOM 736 N N . LEU A 1 208 ? 21.674 10.230 13.771 1.00 10.47 215 LEU A N 1
ATOM 737 C CA . LEU A 1 208 ? 22.417 11.345 13.196 1.00 8.52 215 LEU A CA 1
ATOM 738 C C . LEU A 1 208 ? 23.052 12.199 14.275 1.00 7.91 215 LEU A C 1
ATOM 739 O O . LEU A 1 208 ? 24.151 12.702 14.082 1.00 11.50 215 LEU A O 1
ATOM 747 N N . LEU A 1 209 ? 22.383 12.418 15.397 1.00 7.68 216 LEU A N 1
ATOM 748 C CA . LEU A 1 209 ? 23.024 13.219 16.462 1.00 8.71 216 LEU A CA 1
ATOM 749 C C . LEU A 1 209 ? 24.288 12.496 16.921 1.00 10.39 216 LEU A C 1
ATOM 750 O O . LEU A 1 209 ? 25.352 13.107 17.104 1.00 9.38 216 LEU A O 1
ATOM 755 N N . LEU A 1 210 ? 24.224 11.192 17.087 1.00 9.07 217 LEU A N 1
ATOM 756 C CA . LEU A 1 210 ? 25.450 10.523 17.615 1.00 9.58 217 LEU A CA 1
ATOM 757 C C . LEU A 1 210 ? 26.585 10.626 16.570 1.00 11.88 217 LEU A C 1
ATOM 758 O O . LEU A 1 210 ? 27.749 10.740 16.933 1.00 11.28 217 LEU A O 1
ATOM 763 N N . ALA A 1 211 ? 26.248 10.554 15.288 1.00 8.94 218 ALA A N 1
ATOM 764 C CA . ALA A 1 211 ? 27.253 10.673 14.241 1.00 10.36 218 ALA A CA 1
ATOM 765 C C . ALA A 1 211 ? 27.732 12.115 14.210 1.00 12.35 218 ALA A C 1
ATOM 766 O O . ALA A 1 211 ? 28.942 12.360 13.969 1.00 10.18 218 ALA A O 1
ATOM 768 N N . HIS A 1 212 ? 26.856 13.070 14.525 1.00 8.78 219 HIS A N 1
ATOM 769 C CA . HIS A 1 212 ? 27.308 14.471 14.478 1.00 7.63 219 HIS A CA 1
ATOM 770 C C . HIS A 1 212 ? 28.391 14.727 15.519 1.00 10.97 219 HIS A C 1
ATOM 771 O O . HIS A 1 212 ? 29.222 15.643 15.374 1.00 9.70 219 HIS A O 1
ATOM 778 N N . THR A 1 213 ? 28.399 13.915 16.582 1.00 8.92 220 THR A N 1
ATOM 779 C CA . THR A 1 213 ? 29.437 14.125 17.614 1.00 8.28 220 THR A CA 1
ATOM 780 C C . THR A 1 213 ? 30.805 13.665 17.089 1.00 11.87 220 THR A C 1
ATOM 781 O O . THR A 1 213 ? 31.805 14.030 17.715 1.00 11.47 220 THR A O 1
ATOM 785 N N . ALA A 1 214 ? 30.884 12.997 15.921 1.00 10.55 221 ALA A N 1
ATOM 786 C CA . ALA A 1 214 ? 32.209 12.783 15.298 1.00 11.80 221 ALA A CA 1
ATOM 787 C C . ALA A 1 214 ? 32.733 14.089 14.638 1.00 13.43 221 ALA A C 1
ATOM 788 O O . ALA A 1 214 ? 33.937 14.225 14.299 1.00 13.71 221 ALA A O 1
ATOM 790 N N . ILE A 1 215 ? 31.829 15.045 14.477 1.00 9.22 222 ILE A N 1
ATOM 791 C CA . ILE A 1 215 ? 32.131 16.315 13.813 1.00 10.06 222 ILE A CA 1
ATOM 792 C C . ILE A 1 215 ? 32.290 17.405 14.894 1.00 13.46 222 ILE A C 1
ATOM 793 O O . ILE A 1 215 ? 33.217 18.195 14.856 1.00 11.25 222 ILE A O 1
ATOM 799 N N . ASP A 1 216 ? 31.377 17.434 15.854 1.00 8.77 223 ASP A N 1
ATOM 800 C CA . ASP A 1 216 ? 31.366 18.433 16.988 1.00 9.63 223 ASP A CA 1
ATOM 801 C C . ASP A 1 216 ? 31.412 17.626 18.273 1.00 12.17 223 ASP A C 1
ATOM 802 O O . ASP A 1 216 ? 30.440 16.968 18.701 1.00 10.21 223 ASP A O 1
ATOM 807 N N . HIS A 1 217 ? 32.601 17.487 18.842 1.00 9.49 224 HIS A N 1
ATOM 808 C CA . HIS A 1 217 ? 32.774 16.427 19.854 1.00 10.71 224 HIS A CA 1
ATOM 809 C C . HIS A 1 217 ? 31.959 16.532 21.123 1.00 11.35 224 HIS A C 1
ATOM 810 O O . HIS A 1 217 ? 31.686 17.613 21.638 1.00 10.98 224 HIS A O 1
ATOM 817 N N . PHE A 1 218 ? 31.693 15.372 21.718 1.00 9.32 225 PHE A N 1
ATOM 818 C CA . PHE A 1 218 ? 31.096 15.289 23.023 1.00 9.35 225 PHE A CA 1
ATOM 819 C C . PHE A 1 218 ? 32.100 15.655 24.088 1.00 13.86 225 PHE A C 1
ATOM 820 O O . PHE A 1 218 ? 33.285 15.242 23.990 1.00 12.24 225 PHE A O 1
ATOM 828 N N . HIS A 1 219 ? 31.649 16.417 25.110 1.00 11.40 226 HIS A N 1
ATOM 829 C CA . HIS A 1 219 ? 32.493 16.756 26.288 1.00 12.55 226 HIS A CA 1
ATOM 830 C C . HIS A 1 219 ? 31.734 16.251 27.520 1.00 13.21 226 HIS A C 1
ATOM 831 O O . HIS A 1 219 ? 30.574 16.614 27.738 1.00 12.09 226 HIS A O 1
ATOM 838 N N . SER A 1 220 ? 32.388 15.376 28.309 1.00 12.58 227 SER A N 1
ATOM 839 C CA . SER A 1 220 ? 31.665 14.774 29.418 1.00 10.30 227 SER A CA 1
ATOM 840 C C . SER A 1 220 ? 32.672 14.335 30.552 1.00 13.09 227 SER A C 1
ATOM 841 O O . SER A 1 220 ? 33.772 14.838 30.620 1.00 14.63 227 SER A O 1
ATOM 844 N N . THR A 1 221 ? 32.185 13.429 31.382 1.00 14.82 228 THR A N 1
ATOM 845 C CA . THR A 1 221 ? 32.947 13.020 32.568 1.00 19.67 228 THR A CA 1
ATOM 846 C C . THR A 1 221 ? 33.975 11.981 32.215 1.00 17.79 228 THR A C 1
ATOM 847 O O . THR A 1 221 ? 34.031 11.498 31.108 1.00 14.53 228 THR A O 1
ATOM 851 N N . ALA A 1 222 ? 34.850 11.688 33.176 1.00 17.13 229 ALA A N 1
ATOM 852 C CA . ALA A 1 222 ? 35.869 10.664 32.909 1.00 17.39 229 ALA A CA 1
ATOM 853 C C . ALA A 1 222 ? 35.252 9.304 32.641 1.00 15.23 229 ALA A C 1
ATOM 854 O O . ALA A 1 222 ? 35.801 8.471 31.863 1.00 16.14 229 ALA A O 1
ATOM 856 N N . GLU A 1 223 ? 34.095 9.074 33.185 1.00 15.92 230 GLU A N 1
ATOM 857 C CA . GLU A 1 223 ? 33.441 7.808 33.032 1.00 15.41 230 GLU A CA 1
ATOM 858 C C . GLU A 1 223 ? 32.853 7.651 31.619 1.00 22.19 230 GLU A C 1
ATOM 859 O O . GLU A 1 223 ? 32.979 6.586 31.021 1.00 17.46 230 GLU A O 1
ATOM 865 N N . TYR A 1 224 ? 32.168 8.712 31.137 1.00 14.64 231 TYR A N 1
ATOM 866 C CA . TYR A 1 224 ? 31.349 8.551 29.903 1.00 14.22 231 TYR A CA 1
ATOM 867 C C . TYR A 1 224 ? 32.091 8.886 28.647 1.00 16.06 231 TYR A C 1
ATOM 868 O O . TYR A 1 224 ? 31.689 8.461 27.556 1.00 16.35 231 TYR A O 1
ATOM 877 N N . THR A 1 225 ? 33.125 9.710 28.763 1.00 14.47 232 THR A N 1
ATOM 878 C CA . THR A 1 225 ? 33.917 10.108 27.587 1.00 14.21 232 THR A CA 1
ATOM 879 C C . THR A 1 225 ? 34.466 8.900 26.832 1.00 15.77 232 THR A C 1
ATOM 880 O O . THR A 1 225 ? 34.353 8.817 25.614 1.00 14.10 232 THR A O 1
ATOM 884 N N . PRO A 1 226 ? 35.174 7.976 27.522 1.00 19.31 233 PRO A N 1
ATOM 885 C CA . PRO A 1 226 ? 35.701 6.839 26.718 1.00 17.64 233 PRO A CA 1
ATOM 886 C C . PRO A 1 226 ? 34.639 6.000 26.039 1.00 15.79 233 PRO A C 1
ATOM 887 O O . PRO A 1 226 ? 34.938 5.379 25.017 1.00 16.19 233 PRO A O 1
ATOM 891 N N . THR A 1 227 ? 33.434 5.883 26.598 1.00 15.65 234 THR A N 1
ATOM 892 C CA . THR A 1 227 ? 32.414 5.083 25.930 1.00 13.66 234 THR A CA 1
ATOM 893 C C . THR A 1 227 ? 31.975 5.766 24.606 1.00 13.91 234 THR A C 1
ATOM 894 O O . THR A 1 227 ? 31.794 5.110 23.577 1.00 14.11 234 THR A O 1
ATOM 898 N N . TRP A 1 228 ? 31.849 7.096 24.648 1.00 13.51 235 TRP A N 1
ATOM 899 C CA . TRP A 1 228 ? 31.606 7.847 23.406 1.00 13.63 235 TRP A CA 1
ATOM 900 C C . TRP A 1 228 ? 32.780 7.651 22.461 1.00 16.06 235 TRP A C 1
ATOM 901 O O . TRP A 1 228 ? 32.623 7.419 21.245 1.00 13.52 235 TRP A O 1
ATOM 912 N N . GLN A 1 229 ? 34.003 7.763 23.002 1.00 13.89 236 GLN A N 1
ATOM 913 C CA . GLN A 1 229 ? 35.183 7.599 22.130 1.00 15.86 236 GLN A CA 1
ATOM 914 C C . GLN A 1 229 ? 35.129 6.267 21.345 1.00 15.87 236 GLN A C 1
ATOM 915 O O . GLN A 1 229 ? 35.355 6.207 20.134 1.00 18.46 236 GLN A O 1
ATOM 921 N N . ALA A 1 230 ? 34.772 5.197 22.015 1.00 15.78 237 ALA A N 1
ATOM 922 C CA . ALA A 1 230 ? 34.677 3.878 21.375 1.00 15.05 237 ALA A CA 1
ATOM 923 C C . ALA A 1 230 ? 33.586 3.859 20.304 1.00 17.06 237 ALA A C 1
ATOM 924 O O . ALA A 1 230 ? 33.694 3.139 19.289 1.00 16.38 237 ALA A O 1
ATOM 926 N N . SER A 1 231 ? 32.509 4.644 20.519 1.00 14.94 238 SER A N 1
ATOM 927 C CA . SER A 1 231 ? 31.426 4.673 19.511 1.00 12.59 238 SER A CA 1
ATOM 928 C C . SER A 1 231 ? 31.939 5.245 18.178 1.00 12.29 238 SER A C 1
ATOM 929 O O . SER A 1 231 ? 31.350 4.957 17.137 1.00 15.74 238 SER A O 1
ATOM 932 N N . LEU A 1 232 ? 32.991 6.048 18.203 1.00 12.72 239 LEU A N 1
ATOM 933 C CA . LEU A 1 232 ? 33.468 6.641 16.934 1.00 12.96 239 LEU A CA 1
ATOM 934 C C . LEU A 1 232 ? 34.074 5.569 16.034 1.00 16.22 239 LEU A C 1
ATOM 935 O O . LEU A 1 232 ? 34.294 5.819 14.866 1.00 16.22 239 LEU A O 1
ATOM 940 N N . ALA A 1 233 ? 34.320 4.359 16.556 1.00 13.93 240 ALA A N 1
ATOM 941 C CA . ALA A 1 233 ? 34.845 3.265 15.690 1.00 15.23 240 ALA A CA 1
ATOM 942 C C . ALA A 1 233 ? 33.697 2.283 15.361 1.00 20.41 240 ALA A C 1
ATOM 943 O O . ALA A 1 233 ? 33.886 1.286 14.662 1.00 17.60 240 ALA A O 1
ATOM 945 N N . ALA A 1 234 ? 32.480 2.562 15.811 1.00 15.99 241 ALA A N 1
ATOM 946 C CA . ALA A 1 234 ? 31.457 1.542 15.773 1.00 17.05 241 ALA A CA 1
ATOM 947 C C . ALA A 1 234 ? 30.875 1.223 14.428 1.00 21.12 241 ALA A C 1
ATOM 948 O O . ALA A 1 234 ? 30.383 0.107 14.233 1.00 19.72 241 ALA A O 1
ATOM 950 N N . ASP A 1 235 ? 30.845 2.172 13.493 1.00 14.96 242 ASP A N 1
ATOM 951 C CA . ASP A 1 235 ? 30.285 1.905 12.184 1.00 12.72 242 ASP A CA 1
ATOM 952 C C . ASP A 1 235 ? 30.993 2.726 11.127 1.00 14.83 242 ASP A C 1
ATOM 953 O O . ASP A 1 235 ? 31.801 3.576 11.462 1.00 15.27 242 ASP A O 1
ATOM 958 N N . ALA A 1 236 ? 30.708 2.442 9.846 1.00 13.71 243 ALA A N 1
ATOM 959 C CA . ALA A 1 236 ? 31.517 3.121 8.807 1.00 16.67 243 ALA A CA 1
ATOM 960 C C . ALA A 1 236 ? 31.252 4.643 8.809 1.00 14.45 243 ALA A C 1
ATOM 961 O O . ALA A 1 236 ? 32.194 5.477 8.670 1.00 14.31 243 ALA A O 1
ATOM 963 N N . PRO A 1 237 ? 29.976 5.049 8.993 1.00 16.32 244 PRO A N 1
ATOM 964 C CA . PRO A 1 237 ? 29.758 6.506 8.942 1.00 17.40 244 PRO A CA 1
ATOM 965 C C . PRO A 1 237 ? 30.527 7.231 10.020 1.00 15.94 244 PRO A C 1
ATOM 966 O O . PRO A 1 237 ? 31.096 8.293 9.743 1.00 15.50 244 PRO A O 1
ATOM 970 N N . ARG A 1 238 ? 30.533 6.755 11.256 1.00 12.23 245 ARG A N 1
ATOM 971 C CA . ARG A 1 238 ? 31.285 7.479 12.243 1.00 10.90 245 ARG A CA 1
ATOM 972 C C . ARG A 1 238 ? 32.774 7.327 12.034 1.00 13.35 245 ARG A C 1
ATOM 973 O O . ARG A 1 238 ? 33.514 8.274 12.257 1.00 12.36 245 ARG A O 1
ATOM 981 N N . ARG A 1 239 ? 33.259 6.164 11.568 1.00 11.94 246 ARG A N 1
ATOM 982 C CA . ARG A 1 239 ? 34.716 6.148 11.369 1.00 13.04 246 ARG A CA 1
ATOM 983 C C . ARG A 1 239 ? 35.073 7.145 10.267 1.00 15.00 246 ARG A C 1
ATOM 984 O O . ARG A 1 239 ? 36.109 7.821 10.351 1.00 13.91 246 ARG A O 1
ATOM 992 N N . ALA A 1 240 ? 34.226 7.240 9.252 1.00 12.52 247 ALA A N 1
ATOM 993 C CA . ALA A 1 240 ? 34.517 8.130 8.112 1.00 12.33 247 ALA A CA 1
ATOM 994 C C . ALA A 1 240 ? 34.474 9.602 8.573 1.00 15.61 247 ALA A C 1
ATOM 995 O O . ALA A 1 240 ? 35.416 10.332 8.288 1.00 11.70 247 ALA A O 1
ATOM 997 N N . TYR A 1 241 ? 33.401 10.008 9.254 1.00 12.30 248 TYR A N 1
ATOM 998 C CA . TYR A 1 241 ? 33.390 11.424 9.755 1.00 12.45 248 TYR A CA 1
ATOM 999 C C . TYR A 1 241 ? 34.544 11.689 10.713 1.00 12.38 248 TYR A C 1
ATOM 1000 O O . TYR A 1 241 ? 35.140 12.790 10.645 1.00 14.32 248 TYR A O 1
ATOM 1017 N N . ASP A 1 242 ? 34.827 10.796 11.682 1.00 10.79 249 ASP A N 1
ATOM 1018 C CA . ASP A 1 242 ? 35.821 11.082 12.684 1.00 10.99 249 ASP A CA 1
ATOM 1019 C C . ASP A 1 242 ? 37.161 11.306 11.951 1.00 13.03 249 ASP A C 1
ATOM 1020 O O . ASP A 1 242 ? 37.910 12.245 12.231 1.00 14.33 249 ASP A O 1
ATOM 1025 N N . SER A 1 243 ? 37.508 10.378 11.077 1.00 11.84 250 SER A N 1
ATOM 1026 C CA . SER A 1 243 ? 38.808 10.491 10.388 1.00 11.73 250 SER A CA 1
ATOM 1027 C C . SER A 1 243 ? 38.853 11.722 9.442 1.00 12.21 250 SER A C 1
ATOM 1028 O O . SER A 1 243 ? 39.825 12.539 9.444 1.00 13.05 250 SER A O 1
ATOM 1031 N N . ALA A 1 244 ? 37.819 11.896 8.602 1.00 11.22 251 ALA A N 1
ATOM 1032 C CA . ALA A 1 244 ? 37.804 13.027 7.648 1.00 13.64 251 ALA A CA 1
ATOM 1033 C C . ALA A 1 244 ? 37.837 14.357 8.413 1.00 15.09 251 ALA A C 1
ATOM 1034 O O . ALA A 1 244 ? 38.547 15.281 8.023 1.00 12.78 251 ALA A O 1
ATOM 1036 N N . MET A 1 245 ? 37.099 14.474 9.524 1.00 10.21 252 MET A N 1
ATOM 1037 C CA . MET A 1 245 ? 37.070 15.749 10.236 1.00 12.82 252 MET A CA 1
ATOM 1038 C C . MET A 1 245 ? 38.432 15.895 10.920 1.00 11.93 252 MET A C 1
ATOM 1039 O O . MET A 1 245 ? 38.944 17.026 10.994 1.00 12.04 252 MET A O 1
ATOM 1044 N N . GLY A 1 246 ? 39.046 14.809 11.376 1.00 11.83 253 GLY A N 1
ATOM 1045 C CA . GLY A 1 246 ? 40.356 14.958 12.029 1.00 14.01 253 GLY A CA 1
ATOM 1046 C C . GLY A 1 246 ? 41.380 15.568 11.055 1.00 15.97 253 GLY A C 1
ATOM 1047 O O . GLY A 1 246 ? 42.116 16.472 11.455 1.00 13.78 253 GLY A O 1
ATOM 1048 N N . TYR A 1 247 ? 41.432 15.115 9.813 1.00 13.53 254 TYR A N 1
ATOM 1049 C CA . TYR A 1 247 ? 42.368 15.763 8.828 1.00 15.82 254 TYR A CA 1
ATOM 1050 C C . TYR A 1 247 ? 42.001 17.217 8.582 1.00 14.43 254 TYR A C 1
ATOM 1051 O O . TYR A 1 247 ? 42.815 18.142 8.492 1.00 11.34 254 TYR A O 1
ATOM 1060 N N . PHE A 1 248 ? 40.700 17.455 8.440 1.00 11.08 255 PHE A N 1
ATOM 1061 C CA . PHE A 1 248 ? 40.267 18.887 8.260 1.00 10.79 255 PHE A CA 1
ATOM 1062 C C . PHE A 1 248 ? 40.664 19.796 9.415 1.00 12.08 255 PHE A C 1
ATOM 1063 O O . PHE A 1 248 ? 41.138 20.930 9.203 1.00 12.36 255 PHE A O 1
ATOM 1071 N N . VAL A 1 249 ? 40.428 19.342 10.651 1.00 11.48 256 VAL A N 1
ATOM 1072 C CA . VAL A 1 249 ? 40.701 20.191 11.829 1.00 11.01 256 VAL A CA 1
ATOM 1073 C C . VAL A 1 249 ? 42.230 20.468 11.905 1.00 13.22 256 VAL A C 1
ATOM 1074 O O . VAL A 1 249 ? 42.641 21.562 12.299 1.00 14.25 256 VAL A O 1
ATOM 1078 N N . ARG A 1 250 ? 43.011 19.476 11.516 1.00 13.08 257 ARG A N 1
ATOM 1079 C CA . ARG A 1 250 ? 44.496 19.745 11.518 1.00 16.34 257 ARG A CA 1
ATOM 1080 C C . ARG A 1 250 ? 44.918 20.799 10.512 1.00 19.58 257 ARG A C 1
ATOM 1081 O O . ARG A 1 250 ? 45.877 21.547 10.723 1.00 20.19 257 ARG A O 1
ATOM 1093 N N . ALA A 1 251 ? 44.224 20.870 9.389 1.00 13.22 258 ALA A N 1
ATOM 1094 C CA . ALA A 1 251 ? 44.623 21.728 8.294 1.00 14.60 258 ALA A CA 1
ATOM 1095 C C . ALA A 1 251 ? 44.039 23.124 8.366 1.00 22.30 258 ALA A C 1
ATOM 1096 O O . ALA A 1 251 ? 44.679 24.124 7.986 1.00 20.08 258 ALA A O 1
ATOM 1098 N N . ALA A 1 252 ? 42.800 23.223 8.865 1.00 14.50 259 ALA A N 1
ATOM 1099 C CA . ALA A 1 252 ? 42.038 24.429 8.733 1.00 13.01 259 ALA A CA 1
ATOM 1100 C C . ALA A 1 252 ? 42.168 25.281 10.013 1.00 12.50 259 ALA A C 1
ATOM 1101 O O . ALA A 1 252 ? 42.598 24.767 11.084 1.00 12.86 259 ALA A O 1
ATOM 1103 N N . THR A 1 253 ? 41.753 26.552 9.911 1.00 13.30 260 THR A N 1
ATOM 1104 C CA . THR A 1 253 ? 41.760 27.374 11.100 1.00 15.46 260 THR A CA 1
ATOM 1105 C C . THR A 1 253 ? 40.560 26.979 12.002 1.00 13.81 260 THR A C 1
ATOM 1106 O O . THR A 1 253 ? 39.609 26.335 11.532 1.00 14.21 26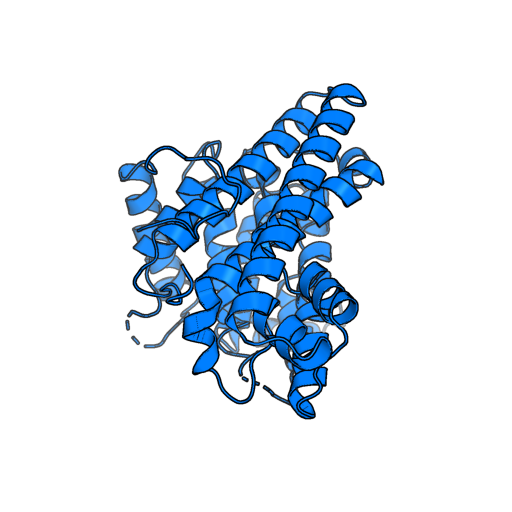0 THR A O 1
ATOM 1110 N N . PRO A 1 254 ? 40.625 27.310 13.270 1.00 12.03 261 PRO A N 1
ATOM 1111 C CA . PRO A 1 254 ? 39.475 26.973 14.128 1.00 14.34 261 PRO A CA 1
ATOM 1112 C C . PRO A 1 254 ? 38.157 27.596 13.564 1.00 13.10 261 PRO A C 1
ATOM 1113 O O . PRO A 1 254 ? 37.127 26.921 13.681 1.00 12.29 261 PRO A O 1
ATOM 1117 N N . SER A 1 255 ? 38.204 28.836 13.000 1.00 11.20 262 SER A N 1
ATOM 1118 C CA . SER A 1 255 ? 36.981 29.413 12.411 1.00 12.16 262 SER A CA 1
ATOM 1119 C C . SER A 1 255 ? 36.477 28.608 11.217 1.00 12.29 262 SER A C 1
ATOM 1120 O O . SER A 1 255 ? 35.257 28.360 11.091 1.00 12.30 262 SER A O 1
ATOM 1123 N N . GLN A 1 256 ? 37.386 28.102 10.367 1.00 9.29 263 GLN A N 1
ATOM 1124 C CA . GLN A 1 256 ? 36.969 27.271 9.267 1.00 13.33 263 GLN A CA 1
ATOM 1125 C C . GLN A 1 256 ? 36.369 25.966 9.801 1.00 12.83 263 GLN A C 1
ATOM 1126 O O . GLN A 1 256 ? 35.370 25.457 9.224 1.00 11.08 263 GLN A O 1
ATOM 1132 N N . SER A 1 257 ? 36.989 25.371 10.853 1.00 10.26 264 SER A N 1
ATOM 1133 C CA . SER A 1 257 ? 36.349 24.138 11.404 1.00 9.06 264 SER A CA 1
ATOM 1134 C C . SER A 1 257 ? 34.980 24.407 11.952 1.00 13.01 264 SER A C 1
ATOM 1135 O O . SER A 1 257 ? 34.048 23.632 11.778 1.00 11.25 264 SER A O 1
ATOM 1138 N N . ASP A 1 258 ? 34.832 25.509 12.673 1.00 9.79 265 ASP A N 1
ATOM 1139 C CA . ASP A 1 258 ? 33.528 25.822 13.292 1.00 11.41 265 ASP A CA 1
ATOM 1140 C C . ASP A 1 258 ? 32.489 26.065 12.203 1.00 11.71 265 ASP A C 1
ATOM 1141 O O . ASP A 1 258 ? 31.299 25.687 12.305 1.00 9.04 265 ASP A O 1
ATOM 1146 N N . ARG A 1 259 ? 32.909 26.731 11.133 1.00 10.57 266 ARG A N 1
ATOM 1147 C CA . ARG A 1 259 ? 31.978 27.020 10.041 1.00 11.72 266 ARG A CA 1
ATOM 1148 C C . ARG A 1 259 ? 31.504 25.709 9.424 1.00 13.12 266 ARG A C 1
ATOM 1149 O O . ARG A 1 259 ? 30.306 25.583 9.060 1.00 9.33 266 ARG A O 1
ATOM 1157 N N . TYR A 1 260 ? 32.416 24.734 9.233 1.00 9.11 267 TYR A N 1
ATOM 1158 C CA A TYR A 1 260 ? 32.024 23.423 8.664 0.50 8.86 267 TYR A CA 1
ATOM 1159 C CA B TYR A 1 260 ? 32.010 23.435 8.666 0.50 8.86 267 TYR A CA 1
ATOM 1160 C C . TYR A 1 260 ? 31.042 22.736 9.636 1.00 10.00 267 TYR A C 1
ATOM 1161 O O . TYR A 1 260 ? 30.061 22.117 9.194 1.00 9.59 267 TYR A O 1
ATOM 1178 N N . ARG A 1 261 ? 31.290 22.780 10.933 1.00 8.51 268 ARG A N 1
ATOM 1179 C CA . ARG A 1 261 ? 30.341 22.097 11.870 1.00 8.44 268 ARG A CA 1
ATOM 1180 C C . ARG A 1 261 ? 28.931 22.713 11.733 1.00 10.71 268 ARG A C 1
ATOM 1181 O O . ARG A 1 261 ? 27.948 21.998 11.815 1.00 10.56 268 ARG A O 1
ATOM 1189 N N . HIS A 1 262 ? 28.861 24.050 11.622 1.00 6.84 269 HIS A N 1
ATOM 1190 C CA . HIS A 1 262 ? 27.522 24.686 11.456 1.00 9.49 269 HIS A CA 1
ATOM 1191 C C . HIS A 1 262 ? 26.898 24.196 10.138 1.00 8.38 269 HIS A C 1
ATOM 1192 O O . HIS A 1 262 ? 25.729 23.862 10.106 1.00 9.27 269 HIS A O 1
ATOM 1199 N N . ASP A 1 263 ? 27.680 24.100 9.046 1.00 8.01 270 ASP A N 1
ATOM 1200 C CA . ASP A 1 263 ? 27.100 23.666 7.779 1.00 7.95 270 ASP A CA 1
ATOM 1201 C C . ASP A 1 263 ? 26.678 22.208 7.860 1.00 8.81 270 ASP A C 1
ATOM 1202 O O . ASP A 1 263 ? 25.684 21.789 7.215 1.00 8.62 270 ASP A O 1
ATOM 1207 N N . MET A 1 264 ? 27.399 21.427 8.663 1.00 7.13 271 MET A N 1
ATOM 1208 C CA . MET A 1 264 ? 26.942 20.016 8.870 1.00 9.48 271 MET A CA 1
ATOM 1209 C C . MET A 1 264 ? 25.705 19.920 9.761 1.00 8.04 271 MET A C 1
ATOM 1210 O O . MET A 1 264 ? 24.857 19.029 9.520 1.00 9.22 271 MET A O 1
ATOM 1215 N N . ALA A 1 265 ? 25.581 20.826 10.747 1.00 8.49 272 ALA A N 1
ATOM 1216 C CA . ALA A 1 265 ? 24.367 20.807 11.572 1.00 8.10 272 ALA A CA 1
ATOM 1217 C C . ALA A 1 265 ? 23.197 21.138 10.630 1.00 8.98 272 ALA A C 1
ATOM 1218 O O . ALA A 1 265 ? 22.114 20.536 10.758 1.00 7.76 272 ALA A O 1
ATOM 1220 N N . ARG A 1 266 ? 23.357 22.125 9.749 1.00 7.87 273 ARG A N 1
ATOM 1221 C CA . ARG A 1 266 ? 22.301 22.463 8.736 1.00 7.94 273 ARG A CA 1
ATOM 1222 C C . ARG A 1 266 ? 21.950 21.232 7.939 1.00 8.66 273 ARG A C 1
ATOM 1223 O O . ARG A 1 266 ? 20.777 20.921 7.691 1.00 7.74 273 ARG A O 1
ATOM 1231 N N . LEU A 1 267 ? 22.949 20.514 7.446 1.00 7.90 274 LEU A N 1
ATOM 1232 C CA . LEU A 1 267 ? 22.661 19.384 6.593 1.00 9.39 274 LEU A CA 1
ATOM 1233 C C . LEU A 1 267 ? 21.894 18.310 7.355 1.00 9.75 274 LEU A C 1
ATOM 1234 O O . LEU A 1 267 ? 20.915 17.767 6.815 1.00 7.87 274 LEU A O 1
ATOM 1239 N N . HIS A 1 268 ? 22.295 18.012 8.587 1.00 7.27 275 HIS A N 1
ATOM 1240 C CA . HIS A 1 268 ? 21.583 16.998 9.389 1.00 8.95 275 HIS A CA 1
ATOM 1241 C C . HIS A 1 268 ? 20.149 17.437 9.698 1.00 7.40 275 HIS A C 1
ATOM 1242 O O . HIS A 1 268 ? 19.253 16.616 9.614 1.00 8.00 275 HIS A O 1
ATOM 1249 N N . LEU A 1 269 ? 19.937 18.735 9.972 1.00 9.00 276 LEU A N 1
ATOM 1250 C CA . LEU A 1 269 ? 18.545 19.172 10.115 1.00 8.24 276 LEU A CA 1
ATOM 1251 C C . LEU A 1 269 ? 17.754 18.944 8.813 1.00 7.96 276 LEU A C 1
ATOM 1252 O O . LEU A 1 269 ? 16.560 18.541 8.855 1.00 9.17 276 LEU A O 1
ATOM 1260 N N . GLY A 1 270 ? 18.365 19.242 7.682 1.00 7.60 277 GLY A N 1
ATOM 1261 C CA . GLY A 1 270 ? 17.761 18.983 6.346 1.00 8.17 277 GLY A CA 1
ATOM 1262 C C . GLY A 1 270 ? 17.362 17.529 6.167 1.00 8.77 277 GLY A C 1
ATOM 1263 O O . GLY A 1 270 ? 16.236 17.185 5.773 1.00 10.34 277 GLY A O 1
ATOM 1264 N N . TYR A 1 271 ? 18.262 16.619 6.491 1.00 8.92 278 TYR A N 1
ATOM 1265 C CA . TYR A 1 271 ? 17.939 15.171 6.377 1.00 9.27 278 TYR A CA 1
ATOM 1266 C C . TYR A 1 271 ? 16.753 14.863 7.246 1.00 10.31 278 TYR A C 1
ATOM 1267 O O . TYR A 1 271 ? 15.936 14.025 6.899 1.00 9.70 278 TYR A O 1
ATOM 1276 N N . LEU A 1 272 ? 16.723 15.447 8.433 1.00 10.40 279 LEU A N 1
ATOM 1277 C CA . LEU A 1 272 ? 15.643 15.068 9.341 1.00 7.61 279 LEU A CA 1
ATOM 1278 C C . LEU A 1 272 ? 14.250 15.635 8.969 1.00 11.10 279 LEU A C 1
ATOM 1279 O O . LEU A 1 272 ? 13.256 14.989 9.281 1.00 9.63 279 LEU A O 1
ATOM 1284 N N . ALA A 1 273 ? 14.212 16.778 8.310 1.00 9.51 280 ALA A N 1
ATOM 1285 C CA . ALA A 1 273 ? 12.938 17.229 7.717 1.00 9.01 280 ALA A CA 1
ATOM 1286 C C . ALA A 1 273 ? 12.526 16.271 6.614 1.00 10.79 280 ALA A C 1
ATOM 1287 O O . ALA A 1 273 ? 11.378 15.850 6.567 1.00 10.38 280 ALA A O 1
ATOM 1289 N N . GLU A 1 274 ? 13.435 15.940 5.704 1.00 7.47 281 GLU A N 1
ATOM 1290 C CA . GLU A 1 274 ? 13.073 15.003 4.637 1.00 10.80 281 GLU A CA 1
ATOM 1291 C C . GLU A 1 274 ? 12.611 13.662 5.225 1.00 12.84 281 GLU A C 1
ATOM 1292 O O . GLU A 1 274 ? 11.589 13.066 4.791 1.00 11.34 281 GLU A O 1
ATOM 1298 N N . GLY A 1 275 ? 13.307 13.145 6.236 1.00 11.06 282 GLY A N 1
ATOM 1299 C CA . GLY A 1 275 ? 12.886 11.881 6.815 1.00 11.86 282 GLY A CA 1
ATOM 1300 C C . GLY A 1 275 ? 11.522 11.980 7.572 1.00 12.03 282 GLY A C 1
ATOM 1301 O O . GLY A 1 275 ? 10.741 11.006 7.500 1.00 13.58 282 GLY A O 1
ATOM 1302 N N . ALA A 1 276 ? 11.271 13.055 8.326 1.00 10.98 283 ALA A N 1
ATOM 1303 C CA . ALA A 1 276 ? 9.974 13.209 9.003 1.00 12.63 283 ALA A CA 1
ATOM 1304 C C . ALA A 1 276 ? 8.844 13.177 7.959 1.00 12.90 283 ALA A C 1
ATOM 1305 O O . ALA A 1 276 ? 7.787 12.541 8.200 1.00 12.53 283 ALA A O 1
ATOM 1307 N N . TRP A 1 277 ? 9.047 13.876 6.843 1.00 9.57 284 TRP A N 1
ATOM 1308 C CA . TRP A 1 277 ? 7.957 13.877 5.826 1.00 12.98 284 TRP A CA 1
ATOM 1309 C C . TRP A 1 277 ? 7.809 12.500 5.207 1.00 16.14 284 TRP A C 1
ATOM 1310 O O . TRP A 1 277 ? 6.677 12.020 4.948 1.00 14.42 284 TRP A O 1
ATOM 1321 N N . ALA A 1 278 ? 8.928 11.831 4.994 1.00 11.90 285 ALA A N 1
ATOM 1322 C CA . ALA A 1 278 ? 8.848 10.511 4.345 1.00 14.18 285 ALA A CA 1
ATOM 1323 C C . ALA A 1 278 ? 8.131 9.527 5.220 1.00 15.59 285 ALA A C 1
ATOM 1324 O O . ALA A 1 278 ? 7.481 8.572 4.699 1.00 17.27 285 ALA A O 1
ATOM 1326 N N . GLN A 1 279 ? 8.177 9.717 6.525 1.00 13.76 286 GLN A N 1
ATOM 1327 C CA . GLN A 1 279 ? 7.498 8.754 7.440 1.00 16.94 286 GLN A CA 1
ATOM 1328 C C . GLN A 1 279 ? 6.022 8.742 7.233 1.00 22.81 286 GLN A C 1
ATOM 1329 O O . GLN A 1 279 ? 5.399 7.712 7.524 1.00 18.31 286 GLN A O 1
ATOM 1335 N N . THR A 1 280 ? 5.431 9.856 6.776 1.00 17.61 287 THR A N 1
ATOM 1336 C CA . THR A 1 280 ? 3.982 9.835 6.482 1.00 20.51 287 THR A CA 1
ATOM 1337 C C . THR A 1 280 ? 3.653 10.008 5.007 1.00 22.77 287 THR A C 1
ATOM 1338 O O . THR A 1 280 ? 2.482 10.225 4.637 1.00 22.84 287 THR A O 1
ATOM 1342 N N . GLY A 1 281 ? 4.657 9.985 4.151 1.00 17.02 288 GLY A N 1
ATOM 1343 C CA . GLY A 1 281 ? 4.386 10.188 2.735 1.00 17.28 288 GLY A CA 1
ATOM 1344 C C . GLY A 1 281 ? 3.909 11.615 2.496 1.00 24.50 288 GLY A C 1
ATOM 1345 O O . GLY A 1 281 ? 3.272 11.912 1.482 1.00 21.01 288 GLY A O 1
ATOM 1346 N N . HIS A 1 282 ? 4.265 12.530 3.382 1.00 15.26 289 HIS A N 1
ATOM 1347 C CA . HIS A 1 282 ? 3.856 13.933 3.215 1.00 17.16 289 HIS A CA 1
ATOM 1348 C C . HIS A 1 282 ? 4.549 14.631 2.061 1.00 15.79 289 HIS A C 1
ATOM 1349 O O . HIS A 1 282 ? 5.790 14.607 1.931 1.00 15.24 289 HIS A O 1
ATOM 1356 N N . VAL A 1 283 ? 3.775 15.275 1.194 1.00 10.77 290 VAL A N 1
ATOM 1357 C CA . VAL A 1 283 ? 4.328 16.148 0.171 1.00 9.98 290 VAL A CA 1
ATOM 1358 C C . VAL A 1 283 ? 4.137 17.548 0.618 1.00 13.59 290 VAL A C 1
ATOM 1359 O O . VAL A 1 283 ? 2.994 18.044 0.705 1.00 12.39 290 VAL A O 1
ATOM 1363 N N . PRO A 1 284 ? 5.260 18.257 0.940 1.00 9.93 291 PRO A N 1
ATOM 1364 C CA . PRO A 1 284 ? 5.137 19.635 1.441 1.00 10.54 291 PRO A CA 1
ATOM 1365 C C . PRO A 1 284 ? 4.816 20.627 0.279 1.00 12.08 291 PRO A C 1
ATOM 1366 O O . PRO A 1 284 ? 4.883 20.260 -0.890 1.00 11.58 291 PRO A O 1
ATOM 1370 N N . GLU A 1 285 ? 4.493 21.873 0.609 1.00 10.99 292 GLU A N 1
ATOM 1371 C CA . GLU A 1 285 ? 4.295 22.843 -0.474 1.00 11.28 292 GLU A CA 1
ATOM 1372 C C . GLU A 1 285 ? 5.623 23.040 -1.166 1.00 13.94 292 GLU A C 1
ATOM 1373 O O . GLU A 1 285 ? 6.729 22.693 -0.608 1.00 11.72 292 GLU A O 1
ATOM 1379 N N . VAL A 1 286 ? 5.596 23.620 -2.353 1.00 9.82 293 VAL A N 1
ATOM 1380 C CA . VAL A 1 286 ? 6.879 23.735 -3.054 1.00 10.83 293 VAL A CA 1
ATOM 1381 C C . VAL A 1 286 ? 7.892 24.590 -2.242 1.00 12.54 293 VAL A C 1
ATOM 1382 O O . VAL A 1 286 ? 9.098 24.197 -2.150 1.00 12.68 293 VAL A O 1
ATOM 1386 N N . TRP A 1 287 ? 7.466 25.714 -1.703 1.00 10.51 294 TRP A N 1
ATOM 1387 C CA . TRP A 1 287 ? 8.470 26.566 -1.020 1.00 13.00 294 TRP A CA 1
ATOM 1388 C C . TRP A 1 287 ? 8.977 25.796 0.219 1.00 11.71 294 TRP A C 1
ATOM 1389 O O . TRP A 1 287 ? 10.167 25.977 0.627 1.00 11.29 294 TRP A O 1
ATOM 1400 N N . GLU A 1 288 ? 8.134 24.952 0.812 1.00 9.56 295 GLU A N 1
ATOM 1401 C CA . GLU A 1 288 ? 8.568 24.117 1.979 1.00 8.41 295 GLU A CA 1
ATOM 1402 C C . GLU A 1 288 ? 9.592 23.081 1.612 1.00 11.67 295 GLU A C 1
ATOM 1403 O O . GLU A 1 288 ? 10.596 22.880 2.331 1.00 9.75 295 GLU A O 1
ATOM 1409 N N . TYR A 1 289 ? 9.377 22.444 0.471 1.00 10.65 296 TYR A N 1
ATOM 1410 C CA . TYR A 1 289 ? 10.379 21.536 -0.075 1.00 9.45 296 TYR A CA 1
ATOM 1411 C C . TYR A 1 289 ? 11.683 22.334 -0.321 1.00 12.43 296 TYR A C 1
ATOM 1412 O O . TYR A 1 289 ? 12.763 21.815 0.039 1.00 10.74 296 TYR A O 1
ATOM 1421 N N . LEU A 1 290 ? 11.610 23.509 -0.960 1.00 9.42 297 LEU A N 1
ATOM 1422 C CA . LEU A 1 290 ? 12.825 24.304 -1.247 1.00 8.28 297 LEU A CA 1
ATOM 1423 C C . LEU A 1 290 ? 13.505 24.695 0.081 1.00 11.29 297 LEU A C 1
ATOM 1424 O O . LEU A 1 290 ? 14.768 24.789 0.134 1.00 10.78 297 LEU A O 1
ATOM 1429 N N . ALA A 1 291 ? 12.712 24.998 1.111 1.00 10.96 298 ALA A N 1
ATOM 1430 C CA . ALA A 1 291 ? 13.356 25.379 2.416 1.00 8.82 298 ALA A CA 1
ATOM 1431 C C . ALA A 1 291 ? 14.106 24.122 2.941 1.00 10.54 298 ALA A C 1
ATOM 1432 O O . ALA A 1 291 ? 15.272 24.229 3.379 1.00 10.92 298 ALA A O 1
ATOM 1434 N N . MET A 1 292 ? 13.513 22.948 2.910 1.00 9.69 299 MET A N 1
ATOM 1435 C CA . MET A 1 292 ? 14.247 21.770 3.346 1.00 8.41 299 MET A CA 1
ATOM 1436 C C . MET A 1 292 ? 15.507 21.604 2.504 1.00 11.45 299 MET A C 1
ATOM 1437 O O . MET A 1 292 ? 16.576 21.211 3.020 1.00 11.00 299 MET A O 1
ATOM 1442 N N . ARG A 1 293 ? 15.389 21.841 1.198 1.00 7.82 300 ARG A N 1
ATOM 1443 C CA . ARG A 1 293 ? 16.520 21.610 0.287 1.00 7.75 300 ARG A CA 1
ATOM 1444 C C . ARG A 1 293 ? 17.577 22.706 0.417 1.00 11.28 300 ARG A C 1
ATOM 1445 O O . ARG A 1 293 ? 18.654 22.554 -0.180 1.00 15.73 300 ARG A O 1
ATOM 1453 N N . GLN A 1 294 ? 17.261 23.808 1.092 1.00 8.23 301 GLN A N 1
ATOM 1454 C CA . GLN A 1 294 ? 18.313 24.805 1.391 1.00 7.62 301 GLN A CA 1
ATOM 1455 C C . GLN A 1 294 ? 19.283 24.220 2.457 1.00 13.07 301 GLN A C 1
ATOM 1456 O O . GLN A 1 294 ? 20.458 24.621 2.550 1.00 10.46 301 GLN A O 1
ATOM 1462 N N . PHE A 1 295 ? 18.780 23.287 3.268 1.00 10.46 302 PHE A N 1
ATOM 1463 C CA . PHE A 1 295 ? 19.577 22.678 4.373 1.00 10.61 302 PHE A CA 1
ATOM 1464 C C . PHE A 1 295 ? 20.144 21.345 3.943 1.00 10.89 302 PHE A C 1
ATOM 1465 O O . PHE A 1 295 ? 21.368 21.074 4.183 1.00 8.88 302 PHE A O 1
ATOM 1473 N N . ASN A 1 296 ? 19.280 20.499 3.388 1.00 10.12 303 ASN A N 1
ATOM 1474 C CA . ASN A 1 296 ? 19.676 19.192 2.897 1.00 10.12 303 ASN A CA 1
ATOM 1475 C C . ASN A 1 296 ? 20.313 19.466 1.521 1.00 12.92 303 ASN A C 1
ATOM 1476 O O . ASN A 1 296 ? 19.662 19.412 0.484 1.00 9.78 303 ASN A O 1
ATOM 1481 N N . ASN A 1 297 ? 21.625 19.799 1.503 1.00 9.56 304 ASN A N 1
ATOM 1482 C CA . ASN A 1 297 ? 22.087 20.647 0.406 1.00 9.78 304 ASN A CA 1
ATOM 1483 C C . ASN A 1 297 ? 23.610 20.436 0.296 1.00 13.59 304 ASN A C 1
ATOM 1484 O O . ASN A 1 297 ? 24.238 20.012 1.276 1.00 10.25 304 ASN A O 1
ATOM 1489 N N . PHE A 1 298 ? 24.170 20.695 -0.878 1.00 11.12 305 PHE A N 1
ATOM 1490 C CA . PHE A 1 298 ? 25.653 20.540 -1.043 1.00 11.01 305 PHE A CA 1
ATOM 1491 C C . PHE A 1 298 ? 26.458 21.533 -0.279 1.00 12.07 305 PHE A C 1
ATOM 1492 O O . PHE A 1 298 ? 27.701 21.368 -0.173 1.00 12.89 305 PHE A O 1
ATOM 1500 N N . ARG A 1 299 ? 25.798 22.557 0.278 1.00 9.60 306 ARG A N 1
ATOM 1501 C CA . ARG A 1 299 ? 26.502 23.655 0.994 1.00 7.86 306 ARG A CA 1
ATOM 1502 C C . ARG A 1 299 ? 27.817 23.381 1.778 1.00 10.54 306 ARG A C 1
ATOM 1503 O O . ARG A 1 299 ? 28.734 24.180 1.660 1.00 11.55 306 ARG A O 1
ATOM 1511 N N . PRO A 1 300 ? 27.901 22.331 2.563 1.00 9.05 307 PRO A N 1
ATOM 1512 C CA . PRO A 1 300 ? 29.186 22.110 3.289 1.00 8.58 307 PRO A CA 1
ATOM 1513 C C . PRO A 1 300 ? 30.342 21.864 2.281 1.00 13.18 307 PRO A C 1
ATOM 1514 O O . PRO A 1 300 ? 31.459 21.903 2.747 1.00 14.44 307 PRO A O 1
ATOM 1518 N N . CYS A 1 301 ? 30.083 21.627 1.003 1.00 10.36 308 CYS A N 1
ATOM 1519 C CA . CYS A 1 301 ? 31.187 21.327 0.053 1.00 14.10 308 CYS A CA 1
ATOM 1520 C C . CYS A 1 301 ? 31.761 22.622 -0.518 1.00 13.70 308 CYS A C 1
ATOM 1521 O O . CYS A 1 301 ? 32.978 22.865 -0.398 1.00 12.57 308 CYS A O 1
ATOM 1524 N N . PRO A 1 302 ? 30.942 23.505 -1.146 1.00 11.63 309 PRO A N 1
ATOM 1525 C CA . PRO A 1 302 ? 31.594 24.728 -1.697 1.00 12.29 309 PRO A CA 1
ATOM 1526 C C . PRO A 1 302 ? 32.060 25.647 -0.578 1.00 12.35 309 PRO A C 1
ATOM 1527 O O . PRO A 1 302 ? 33.006 26.431 -0.773 1.00 14.05 309 PRO A O 1
ATOM 1531 N N . THR A 1 303 ? 31.499 25.537 0.634 1.00 9.80 310 THR A N 1
ATOM 1532 C CA . THR A 1 303 ? 31.925 26.528 1.641 1.00 9.92 310 THR A CA 1
ATOM 1533 C C . THR A 1 303 ? 33.321 26.173 2.200 1.00 11.66 310 THR A C 1
ATOM 1534 O O . THR A 1 303 ? 33.850 26.959 2.994 1.00 11.31 310 THR A O 1
ATOM 1538 N N . ILE A 1 304 ? 33.876 25.013 1.856 1.00 11.01 311 ILE A N 1
ATOM 1539 C CA . ILE A 1 304 ? 35.279 24.763 2.299 1.00 10.57 311 ILE A CA 1
ATOM 1540 C C . ILE A 1 304 ? 36.288 25.159 1.191 1.00 11.52 311 ILE A C 1
ATOM 1541 O O . ILE A 1 304 ? 37.475 24.813 1.266 1.00 12.25 311 ILE A O 1
ATOM 1546 N N . THR A 1 305 ? 35.819 25.909 0.203 1.00 12.31 312 THR A N 1
ATOM 1547 C CA . THR A 1 305 ? 36.680 26.195 -0.955 1.00 12.41 312 THR A CA 1
ATOM 1548 C C . THR A 1 305 ? 37.959 26.948 -0.484 1.00 14.83 312 THR A C 1
ATOM 1549 O O . THR A 1 305 ? 39.100 26.691 -1.070 1.00 14.25 312 THR A O 1
ATOM 1553 N N . ASP A 1 306 ? 37.820 27.799 0.530 1.00 13.25 313 ASP A N 1
ATOM 1554 C CA . ASP A 1 306 ? 39.009 28.557 1.072 1.00 11.59 313 ASP A CA 1
ATOM 1555 C C . ASP A 1 306 ? 40.007 27.608 1.750 1.00 15.92 313 ASP A C 1
ATOM 1556 O O . ASP A 1 306 ? 41.202 27.654 1.444 1.00 15.65 313 ASP A O 1
ATOM 1561 N N . THR A 1 307 ? 39.519 26.670 2.600 1.00 11.70 314 THR A N 1
ATOM 1562 C CA . THR A 1 307 ? 40.453 25.729 3.188 1.00 13.74 314 THR A CA 1
ATOM 1563 C C . THR A 1 307 ? 41.135 24.927 2.123 1.00 15.14 314 THR A C 1
ATOM 1564 O O . THR A 1 307 ? 42.357 24.698 2.204 1.00 14.87 314 THR A O 1
ATOM 1568 N N . VAL A 1 308 ? 40.384 24.481 1.144 1.00 10.62 315 VAL A N 1
ATOM 1569 C CA . VAL A 1 308 ? 40.960 23.633 0.101 1.00 11.18 315 VAL A CA 1
ATOM 1570 C C . VAL A 1 308 ? 41.908 24.498 -0.778 1.00 11.47 315 VAL A C 1
ATOM 1571 O O . VAL A 1 308 ? 42.811 23.921 -1.377 1.00 13.22 315 VAL A O 1
ATOM 1575 N N . GLY A 1 309 ? 41.677 25.796 -0.859 1.00 13.62 316 GLY A N 1
ATOM 1576 C CA . GLY A 1 309 ? 42.506 26.672 -1.706 1.00 14.83 316 GLY A CA 1
ATOM 1577 C C . GLY A 1 309 ? 43.713 27.180 -0.920 1.00 14.29 316 GLY A C 1
ATOM 1578 O O . GLY A 1 309 ? 44.618 27.903 -1.496 1.00 16.96 316 GLY A O 1
ATOM 1579 N N . GLY A 1 310 ? 43.847 26.812 0.337 1.00 16.01 317 GLY A N 1
ATOM 1580 C CA . GLY A 1 310 ? 45.015 27.226 1.162 1.00 16.48 317 GLY A CA 1
ATOM 1581 C C . GLY A 1 310 ? 44.943 28.669 1.616 1.00 20.25 317 GLY A C 1
ATOM 1582 O O . GLY A 1 310 ? 45.976 29.313 1.872 1.00 20.22 317 GLY A O 1
ATOM 1583 N N . TYR A 1 311 ? 43.739 29.226 1.819 1.00 15.67 318 TYR A N 1
ATOM 1584 C CA . TYR A 1 311 ? 43.692 30.568 2.401 1.00 15.68 318 TYR A CA 1
ATOM 1585 C C . TYR A 1 311 ? 42.500 30.634 3.344 1.00 19.04 318 TYR A C 1
ATOM 1586 O O . TYR A 1 311 ? 41.831 29.598 3.585 1.00 17.46 318 TYR A O 1
ATOM 1595 N N . GLU A 1 312 ? 42.218 31.824 3.852 1.00 15.59 319 GLU A N 1
ATOM 1596 C CA . GLU A 1 312 ? 41.056 31.906 4.770 1.00 15.26 319 GLU A CA 1
ATOM 1597 C C . GLU A 1 312 ? 40.179 33.087 4.464 1.00 19.91 319 GLU A C 1
ATOM 1598 O O . GLU A 1 312 ? 40.627 34.237 4.371 1.00 16.47 319 GLU A O 1
ATOM 1604 N N . LEU A 1 313 ? 38.900 32.825 4.283 1.00 12.34 320 LEU A N 1
ATOM 1605 C CA . LEU A 1 313 ? 37.905 33.909 4.296 1.00 12.77 320 LEU A CA 1
ATOM 1606 C C . LEU A 1 313 ? 37.669 34.265 5.780 1.00 17.12 320 LEU A C 1
ATOM 1607 O O . LEU A 1 313 ? 37.223 33.410 6.563 1.00 13.75 320 LEU A O 1
ATOM 1612 N N . PRO A 1 314 ? 38.048 35.469 6.235 1.00 15.90 321 PRO A N 1
ATOM 1613 C CA . PRO A 1 314 ? 37.961 35.739 7.683 1.00 12.12 321 PRO A CA 1
ATOM 1614 C C . PRO A 1 314 ? 36.468 35.545 8.155 1.00 13.84 321 PRO A C 1
ATOM 1615 O O . PRO A 1 314 ? 35.531 35.879 7.464 1.00 14.39 321 PRO A O 1
ATOM 1619 N N . ALA A 1 315 ? 36.353 35.061 9.354 1.00 14.13 322 ALA A N 1
ATOM 1620 C CA . ALA A 1 315 ? 35.025 34.714 9.926 1.00 13.88 322 ALA A CA 1
ATOM 1621 C C . ALA A 1 315 ? 34.088 35.892 9.906 1.00 16.17 322 ALA A C 1
ATOM 1622 O O . ALA A 1 315 ? 32.921 35.742 9.594 1.00 12.65 322 ALA A O 1
ATOM 1624 N N . ASP A 1 316 ? 34.571 37.113 10.247 1.00 13.40 323 ASP A N 1
ATOM 1625 C CA . ASP A 1 316 ? 33.627 38.236 10.259 1.00 13.25 323 ASP A CA 1
ATOM 1626 C C . ASP A 1 316 ? 33.126 38.601 8.868 1.00 17.41 323 ASP A C 1
ATOM 1627 O O . ASP A 1 316 ? 32.023 39.156 8.723 1.00 18.94 323 ASP A O 1
ATOM 1632 N N . LEU A 1 317 ? 33.885 38.251 7.843 1.00 14.75 324 LEU A N 1
ATOM 1633 C CA . LEU A 1 317 ? 33.424 38.530 6.496 1.00 12.77 324 LEU A CA 1
ATOM 1634 C C . LEU A 1 317 ? 32.466 37.385 6.057 1.00 13.99 324 LEU A C 1
ATOM 1635 O O . LEU A 1 317 ? 31.451 37.630 5.396 1.00 12.91 324 LEU A O 1
ATOM 1640 N N . HIS A 1 318 ? 32.788 36.162 6.438 1.00 13.14 325 HIS A N 1
ATOM 1641 C CA . HIS A 1 318 ? 31.834 35.066 6.164 1.00 12.88 325 HIS A CA 1
ATOM 1642 C C . HIS A 1 318 ? 30.470 35.394 6.768 1.00 10.90 325 HIS A C 1
ATOM 1643 O O . HIS A 1 318 ? 29.421 35.147 6.137 1.00 14.86 325 HIS A O 1
ATOM 1650 N N . ALA A 1 319 ? 30.448 35.939 7.983 1.00 12.80 326 ALA A N 1
ATOM 1651 C CA . ALA A 1 319 ? 29.181 36.136 8.696 1.00 11.68 326 ALA A CA 1
ATOM 1652 C C . ALA A 1 319 ? 28.343 37.305 8.161 1.00 14.73 326 ALA A C 1
ATOM 1653 O O . ALA A 1 319 ? 27.209 37.457 8.536 1.00 15.68 326 ALA A O 1
ATOM 1655 N N . ARG A 1 320 ? 28.875 38.119 7.264 1.00 15.88 327 ARG A N 1
ATOM 1656 C CA . ARG A 1 320 ? 28.039 39.217 6.720 1.00 14.66 327 ARG A CA 1
ATOM 1657 C C . ARG A 1 320 ? 26.764 38.652 6.128 1.00 12.64 327 ARG A C 1
ATOM 1658 O O . ARG A 1 320 ? 26.767 37.671 5.378 1.00 15.31 327 ARG A O 1
ATOM 1666 N N . PRO A 1 321 ? 25.639 39.366 6.336 1.00 15.73 328 PRO A N 1
ATOM 1667 C CA . PRO A 1 321 ? 24.376 38.914 5.780 1.00 16.24 328 PRO A CA 1
ATOM 1668 C C . PRO A 1 321 ? 24.464 38.763 4.283 1.00 14.25 328 PRO A C 1
ATOM 1669 O O . PRO A 1 321 ? 23.892 37.817 3.691 1.00 13.33 328 PRO A O 1
ATOM 1673 N N . ASP A 1 322 ? 25.181 39.666 3.597 1.00 13.99 329 ASP A N 1
ATOM 1674 C CA . ASP A 1 322 ? 25.155 39.518 2.132 1.00 13.72 329 ASP A CA 1
ATOM 1675 C C . ASP A 1 322 ? 25.926 38.273 1.691 1.00 14.14 329 ASP A C 1
ATOM 1676 O O . ASP A 1 322 ? 25.520 37.578 0.754 1.00 14.75 329 ASP A O 1
ATOM 1681 N N . MET A 1 323 ? 27.012 37.975 2.408 1.00 12.14 330 MET A N 1
ATOM 1682 C CA . MET A 1 323 ? 27.770 36.745 2.070 1.00 12.78 330 MET A CA 1
ATOM 1683 C C . MET A 1 323 ? 26.885 35.493 2.374 1.00 11.85 330 MET A C 1
ATOM 1684 O O . MET A 1 323 ? 26.888 34.495 1.653 1.00 11.04 330 MET A O 1
ATOM 1689 N N . GLN A 1 324 ? 26.183 35.547 3.486 1.00 12.57 331 GLN A N 1
ATOM 1690 C CA . GLN A 1 324 ? 25.333 34.368 3.817 1.00 13.57 331 GLN A CA 1
ATOM 1691 C C . GLN A 1 324 ? 24.253 34.195 2.773 1.00 12.53 331 GLN A C 1
ATOM 1692 O O . GLN A 1 324 ? 23.902 33.077 2.440 1.00 12.77 331 GLN A O 1
ATOM 1698 N N . ARG A 1 325 ? 23.684 35.277 2.228 1.00 13.14 332 ARG A N 1
ATOM 1699 C CA . ARG A 1 325 ? 22.759 35.078 1.086 1.00 11.54 332 ARG A CA 1
ATOM 1700 C C . ARG A 1 325 ? 23.405 34.509 -0.171 1.00 12.14 332 ARG A C 1
ATOM 1701 O O . ARG A 1 325 ? 22.848 33.670 -0.865 1.00 12.97 332 ARG A O 1
ATOM 1709 N N . VAL A 1 326 ? 24.608 35.021 -0.513 1.00 12.99 333 VAL A N 1
ATOM 1710 C CA . VAL A 1 326 ? 25.338 34.463 -1.627 1.00 9.66 333 VAL A CA 1
ATOM 1711 C C . VAL A 1 326 ? 25.515 32.955 -1.463 1.00 11.94 333 VAL A C 1
ATOM 1712 O O . VAL A 1 326 ? 25.283 32.184 -2.370 1.00 11.71 333 VAL A O 1
ATOM 1716 N N . ILE A 1 327 ? 25.984 32.566 -0.279 1.00 11.12 334 ILE A N 1
ATOM 1717 C CA . ILE A 1 327 ? 26.256 31.093 -0.047 1.00 9.57 334 ILE A CA 1
ATOM 1718 C C . ILE A 1 327 ? 24.975 30.294 -0.149 1.00 11.33 334 ILE A C 1
ATOM 1719 O O . ILE A 1 327 ? 24.956 29.224 -0.773 1.00 11.71 334 ILE A O 1
ATOM 1724 N N . ALA A 1 328 ? 23.908 30.801 0.465 1.00 12.11 335 ALA A N 1
ATOM 1725 C CA . ALA A 1 328 ? 22.663 30.010 0.402 1.00 9.69 335 ALA A CA 1
ATOM 1726 C C . ALA A 1 328 ? 22.166 29.855 -1.052 1.00 12.45 335 ALA A C 1
ATOM 1727 O O . ALA A 1 328 ? 21.693 28.800 -1.463 1.00 12.15 335 ALA A O 1
ATOM 1729 N N . LEU A 1 329 ? 22.195 30.961 -1.812 1.00 9.89 336 LEU A N 1
ATOM 1730 C CA . LEU A 1 329 ? 21.737 30.883 -3.224 1.00 11.24 336 LEU A CA 1
ATOM 1731 C C . LEU A 1 329 ? 22.558 29.939 -4.055 1.00 10.91 336 LEU A C 1
ATOM 1732 O O . LEU A 1 329 ? 22.034 29.177 -4.863 1.00 11.54 336 LEU A O 1
ATOM 1737 N N . ALA A 1 330 ? 23.897 29.974 -3.862 1.00 13.55 337 ALA A N 1
ATOM 1738 C CA . ALA A 1 330 ? 24.736 29.030 -4.581 1.00 14.45 337 ALA A CA 1
ATOM 1739 C C . ALA A 1 330 ? 24.383 27.585 -4.199 1.00 11.22 337 ALA A C 1
ATOM 1740 O O . ALA A 1 330 ? 24.283 26.721 -5.101 1.00 13.08 337 ALA A O 1
ATOM 1742 N N . GLY A 1 331 ? 24.281 27.318 -2.881 1.00 12.88 338 GLY A N 1
ATOM 1743 C CA . GLY A 1 331 ? 24.005 25.930 -2.493 1.00 9.91 338 GLY A CA 1
ATOM 1744 C C . GLY A 1 331 ? 22.620 25.607 -3.081 1.00 10.21 338 GLY A C 1
ATOM 1745 O O . GLY A 1 331 ? 22.377 24.477 -3.506 1.00 9.48 338 GLY A O 1
ATOM 1746 N N . ASN A 1 332 ? 21.682 26.54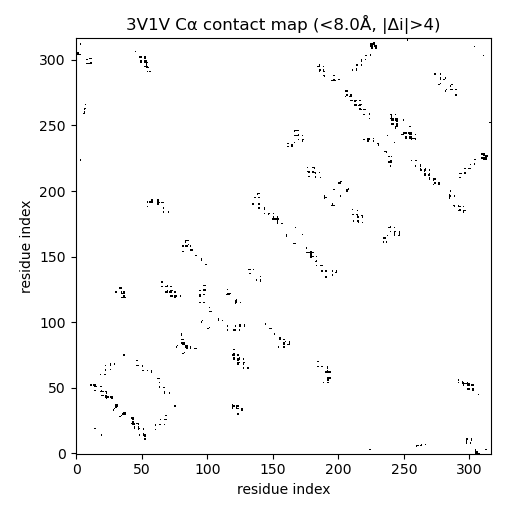4 -3.005 1.00 10.61 339 ASN A N 1
ATOM 1747 C CA . ASN A 1 332 ? 20.354 26.145 -3.488 1.00 9.55 339 ASN A CA 1
ATOM 1748 C C . ASN A 1 332 ? 20.333 25.807 -4.978 1.00 12.52 339 ASN A C 1
ATOM 1749 O O . ASN A 1 332 ? 19.725 24.814 -5.365 1.00 11.50 339 ASN A O 1
ATOM 1754 N N . ALA A 1 333 ? 20.942 26.659 -5.791 1.00 14.54 340 ALA A N 1
ATOM 1755 C CA . ALA A 1 333 ? 21.014 26.375 -7.212 1.00 12.83 340 ALA A CA 1
ATOM 1756 C C . ALA A 1 333 ? 21.698 25.067 -7.511 1.00 13.53 340 ALA A C 1
ATOM 1757 O O . ALA A 1 333 ? 21.225 24.212 -8.227 1.00 12.41 340 ALA A O 1
ATOM 1759 N N . THR A 1 334 ? 22.832 24.850 -6.866 1.00 13.01 341 THR A N 1
ATOM 1760 C CA . THR A 1 334 ? 23.587 23.693 -7.275 1.00 9.62 341 THR A CA 1
ATOM 1761 C C . THR A 1 334 ? 22.995 22.382 -6.734 1.00 12.84 341 THR A C 1
ATOM 1762 O O . THR A 1 334 ? 23.213 21.266 -7.248 1.00 12.37 341 THR A O 1
ATOM 1766 N N . THR A 1 335 ? 22.184 22.496 -5.692 1.00 11.45 342 THR A N 1
ATOM 1767 C CA . THR A 1 335 ? 21.451 21.303 -5.193 1.00 9.07 342 THR A CA 1
ATOM 1768 C C . THR A 1 335 ? 20.273 21.005 -6.099 1.00 10.73 342 THR A C 1
ATOM 1769 O O . THR A 1 335 ? 20.012 19.874 -6.340 1.00 12.33 342 THR A O 1
ATOM 1773 N N . ILE A 1 336 ? 19.599 22.045 -6.612 1.00 9.90 343 ILE A N 1
ATOM 1774 C CA . ILE A 1 336 ? 18.507 21.775 -7.576 1.00 12.14 343 ILE A CA 1
ATOM 1775 C C . ILE A 1 336 ? 19.092 21.118 -8.860 1.00 12.90 343 ILE A C 1
ATOM 1776 O O . ILE A 1 336 ? 18.464 20.283 -9.483 1.00 11.71 343 ILE A O 1
ATOM 1781 N N . VAL A 1 337 ? 20.365 21.405 -9.181 1.00 14.89 344 VAL A N 1
ATOM 1782 C CA . VAL A 1 337 ? 20.993 20.618 -10.254 1.00 12.88 344 VAL A CA 1
ATOM 1783 C C . VAL A 1 337 ? 20.928 19.179 -10.003 1.00 15.22 344 VAL A C 1
ATOM 1784 O O . VAL A 1 337 ? 20.563 18.373 -10.884 1.00 14.80 344 VAL A O 1
ATOM 1788 N N . ASN A 1 338 ? 21.160 18.776 -8.761 1.00 12.49 345 ASN A N 1
ATOM 1789 C CA . ASN A 1 338 ? 21.066 17.376 -8.553 1.00 11.37 345 ASN A CA 1
ATOM 1790 C C . ASN A 1 338 ? 19.605 16.868 -8.700 1.00 13.03 345 ASN A C 1
ATOM 1791 O O . ASN A 1 338 ? 19.369 15.733 -9.216 1.00 13.11 345 ASN A O 1
ATOM 1796 N N . ASP A 1 339 ? 18.619 17.619 -8.178 1.00 13.17 346 ASP A N 1
ATOM 1797 C CA . ASP A 1 339 ? 17.207 17.210 -8.443 1.00 11.41 346 ASP A CA 1
ATOM 1798 C C . ASP A 1 339 ? 16.972 16.932 -9.908 1.00 13.76 346 ASP A C 1
ATOM 1799 O O . ASP A 1 339 ? 16.306 15.961 -10.252 1.00 15.90 346 ASP A O 1
ATOM 1804 N N . LEU A 1 340 ? 17.511 17.783 -10.763 1.00 14.30 347 LEU A N 1
ATOM 1805 C CA . LEU A 1 340 ? 17.193 17.696 -12.202 1.00 14.72 347 LEU A CA 1
ATOM 1806 C C . LEU A 1 340 ? 17.918 16.510 -12.824 1.00 17.72 347 LEU A C 1
ATOM 1807 O O . LEU A 1 340 ? 17.338 15.737 -13.619 1.00 16.50 347 LEU A O 1
ATOM 1812 N N . TYR A 1 341 ? 19.228 16.327 -12.489 1.00 14.64 348 TYR A N 1
ATOM 1813 C CA . TYR A 1 341 ? 19.906 15.133 -13.069 1.00 15.38 348 TYR A CA 1
ATOM 1814 C C . TYR A 1 341 ? 19.520 13.842 -12.449 1.00 21.63 348 TYR A C 1
ATOM 1815 O O . TYR A 1 341 ? 19.611 12.791 -13.106 1.00 18.60 348 TYR A O 1
ATOM 1824 N N . SER A 1 342 ? 19.035 13.837 -11.199 1.00 14.71 349 SER A N 1
ATOM 1825 C CA . SER A 1 342 ? 18.787 12.564 -10.563 1.00 12.90 349 SER A CA 1
ATOM 1826 C C . SER A 1 342 ? 17.286 12.228 -10.598 1.00 18.79 349 SER A C 1
ATOM 1827 O O . SER A 1 342 ? 16.852 11.240 -10.020 1.00 18.82 349 SER A O 1
ATOM 1830 N N . TYR A 1 343 ? 16.524 13.063 -11.273 1.00 19.09 350 TYR A N 1
ATOM 1831 C CA . TYR A 1 343 ? 15.027 12.893 -11.314 1.00 18.73 350 TYR A CA 1
ATOM 1832 C C . TYR A 1 343 ? 14.654 11.487 -11.812 1.00 21.94 350 TYR A C 1
ATOM 1833 O O . TYR A 1 343 ? 13.915 10.786 -11.134 1.00 22.99 350 TYR A O 1
ATOM 1842 N N . THR A 1 344 ? 15.258 11.006 -12.909 1.00 22.24 351 THR A N 1
ATOM 1843 C CA . THR A 1 344 ? 14.813 9.692 -13.412 1.00 25.52 351 THR A CA 1
ATOM 1844 C C . THR A 1 344 ? 15.215 8.540 -12.492 1.00 27.40 351 THR A C 1
ATOM 1845 O O . THR A 1 344 ? 14.451 7.615 -12.277 1.00 29.20 351 THR A O 1
ATOM 1849 N N . LYS A 1 345 ? 16.415 8.600 -11.902 1.00 25.51 352 LYS A N 1
ATOM 1850 C CA . LYS A 1 345 ? 16.867 7.646 -10.873 1.00 29.91 352 LYS A CA 1
ATOM 1851 C C . LYS A 1 345 ? 15.914 7.612 -9.656 1.00 30.81 352 LYS A C 1
ATOM 1852 O O . LYS A 1 345 ? 15.585 6.553 -9.122 1.00 29.75 352 LYS A O 1
ATOM 1858 N N . GLU A 1 346 ? 15.471 8.774 -9.206 1.00 26.60 353 GLU A N 1
ATOM 1859 C CA . GLU A 1 346 ? 14.695 8.793 -7.989 1.00 22.72 353 GLU A CA 1
ATOM 1860 C C . GLU A 1 346 ? 13.309 8.220 -8.208 1.00 29.47 353 GLU A C 1
ATOM 1861 O O . GLU A 1 346 ? 12.665 7.796 -7.232 1.00 29.93 353 GLU A O 1
ATOM 1867 N N . LEU A 1 347 ? 12.838 8.206 -9.453 1.00 27.43 354 LEU A N 1
ATOM 1868 C CA . LEU A 1 347 ? 11.531 7.532 -9.688 1.00 34.57 354 LEU A CA 1
ATOM 1869 C C . LEU A 1 347 ? 11.527 6.060 -9.235 1.00 45.08 354 LEU A C 1
ATOM 1870 O O . LEU A 1 347 ? 10.445 5.506 -8.945 1.00 39.70 354 LEU A O 1
ATOM 1875 N N . ASN A 1 348 ? 12.710 5.418 -9.149 1.00 38.74 355 ASN A N 1
ATOM 1876 C CA . ASN A 1 348 ? 12.780 4.040 -8.604 1.00 40.25 355 ASN A CA 1
ATOM 1877 C C . ASN A 1 348 ? 13.105 3.971 -7.115 1.00 48.65 355 ASN A C 1
ATOM 1878 O O . ASN A 1 348 ? 13.099 2.885 -6.518 1.00 52.23 355 ASN A O 1
ATOM 1883 N N . SER A 1 349 ? 13.396 5.116 -6.492 1.00 41.25 356 SER A N 1
ATOM 1884 C CA . SER A 1 349 ? 13.669 5.117 -5.058 1.00 44.09 356 SER A CA 1
ATOM 1885 C C . SER A 1 349 ? 12.407 4.680 -4.261 1.00 55.60 356 SER A C 1
ATOM 1886 O O . SER A 1 349 ? 11.276 4.795 -4.761 1.00 49.20 356 SER A O 1
ATOM 1889 N N . PRO A 1 350 ? 12.616 4.158 -3.022 1.00 55.49 357 PRO A N 1
ATOM 1890 C CA . PRO A 1 350 ? 11.511 3.709 -2.147 1.00 51.18 357 PRO A CA 1
ATOM 1891 C C . PRO A 1 350 ? 10.537 4.852 -1.893 1.00 58.94 357 PRO A C 1
ATOM 1892 O O . PRO A 1 350 ? 10.961 6.035 -1.705 1.00 49.76 357 PRO A O 1
ATOM 1896 N N . GLY A 1 351 ? 9.247 4.509 -1.895 1.00 52.85 358 GLY A N 1
ATOM 1897 C CA . GLY A 1 351 ? 8.210 5.469 -1.590 1.00 41.60 358 GLY A CA 1
ATOM 1898 C C . GLY A 1 351 ? 8.117 6.437 -2.748 1.00 38.95 358 GLY A C 1
ATOM 1899 O O . GLY A 1 351 ? 8.358 6.092 -3.906 1.00 45.01 358 GLY A O 1
ATOM 1900 N N . ARG A 1 352 ? 7.780 7.670 -2.436 1.00 35.08 359 ARG A N 1
ATOM 1901 C CA . ARG A 1 352 ? 7.800 8.698 -3.450 1.00 27.85 359 ARG A CA 1
ATOM 1902 C C . ARG A 1 352 ? 8.916 9.662 -3.038 1.00 30.69 359 ARG A C 1
ATOM 1903 O O . ARG A 1 352 ? 8.680 10.562 -2.222 1.00 26.36 359 ARG A O 1
ATOM 1911 N N . HIS A 1 353 ? 10.112 9.489 -3.602 1.00 23.48 360 HIS A N 1
ATOM 1912 C CA . HIS A 1 353 ? 11.233 10.321 -3.162 1.00 24.26 360 HIS A CA 1
ATOM 1913 C C . HIS A 1 353 ? 11.075 11.768 -3.651 1.00 19.81 360 HIS A C 1
ATOM 1914 O O . HIS A 1 353 ? 10.902 11.970 -4.859 1.00 22.36 360 HIS A O 1
ATOM 1921 N N . LEU A 1 354 ? 11.167 12.787 -2.764 1.00 15.02 361 LEU A N 1
ATOM 1922 C CA . LEU A 1 354 ? 10.856 14.136 -3.201 1.00 14.86 361 LEU A CA 1
ATOM 1923 C C . LEU A 1 354 ? 12.011 14.760 -3.983 1.00 15.05 361 LEU A C 1
ATOM 1924 O O . LEU A 1 354 ? 13.187 14.582 -3.600 1.00 13.90 361 LEU A O 1
ATOM 1929 N N . ASN A 1 355 ? 11.705 15.472 -5.077 1.00 13.35 362 ASN A N 1
ATOM 1930 C CA . ASN A 1 355 ? 12.642 16.399 -5.686 1.00 13.68 362 ASN A CA 1
ATOM 1931 C C . ASN A 1 355 ? 11.787 17.519 -6.309 1.00 13.81 362 ASN A C 1
ATOM 1932 O O . ASN A 1 355 ? 10.524 17.444 -6.213 1.00 14.51 362 ASN A O 1
ATOM 1937 N N . LEU A 1 356 ? 12.428 18.571 -6.825 1.00 10.36 363 LEU A N 1
ATOM 1938 C CA . LEU A 1 356 ? 11.599 19.783 -7.124 1.00 10.88 363 LEU A CA 1
ATOM 1939 C C . LEU A 1 356 ? 10.508 19.413 -8.218 1.00 16.11 363 LEU A C 1
ATOM 1940 O O . LEU A 1 356 ? 9.332 19.835 -8.124 1.00 13.71 363 LEU A O 1
ATOM 1945 N N . PRO A 1 357 ? 10.898 18.670 -9.268 1.00 15.34 364 PRO A N 1
ATOM 1946 C CA . PRO A 1 357 ? 9.860 18.403 -10.299 1.00 15.36 364 PRO A CA 1
ATOM 1947 C C . PRO A 1 357 ? 8.726 17.613 -9.667 1.00 16.56 364 PRO A C 1
ATOM 1948 O O . PRO A 1 357 ? 7.544 17.889 -9.955 1.00 16.82 364 PRO A O 1
ATOM 1952 N N . VAL A 1 358 ? 9.031 16.625 -8.824 1.00 13.63 365 VAL A N 1
ATOM 1953 C CA . VAL A 1 358 ? 7.955 15.764 -8.219 1.00 15.19 365 VAL A CA 1
ATOM 1954 C C . VAL A 1 358 ? 7.026 16.593 -7.346 1.00 17.89 365 VAL A C 1
ATOM 1955 O O . VAL A 1 358 ? 5.763 16.404 -7.351 1.00 14.13 365 VAL A O 1
ATOM 1959 N N . VAL A 1 359 ? 7.596 17.537 -6.601 1.00 12.19 366 VAL A N 1
ATOM 1960 C CA . VAL A 1 359 ? 6.776 18.303 -5.661 1.00 10.27 366 VAL A CA 1
ATOM 1961 C C . VAL A 1 359 ? 5.937 19.305 -6.425 1.00 15.45 366 VAL A C 1
ATOM 1962 O O . VAL A 1 359 ? 4.732 19.483 -6.135 1.00 12.22 366 VAL A O 1
ATOM 1966 N N . ILE A 1 360 ? 6.541 19.956 -7.407 1.00 12.88 367 ILE A N 1
ATOM 1967 C CA . ILE A 1 360 ? 5.761 20.942 -8.181 1.00 14.63 367 ILE A CA 1
ATOM 1968 C C . ILE A 1 360 ? 4.559 20.193 -8.845 1.00 17.43 367 ILE A C 1
ATOM 1969 O O . ILE A 1 360 ? 3.369 20.695 -8.819 1.00 14.09 367 ILE A O 1
ATOM 1974 N N . ALA A 1 361 ? 4.872 19.065 -9.480 1.00 15.43 368 ALA A N 1
ATOM 1975 C CA . ALA A 1 361 ? 3.821 18.301 -10.165 1.00 17.97 368 ALA A CA 1
ATOM 1976 C C . ALA A 1 361 ? 2.684 17.963 -9.187 1.00 19.38 368 ALA A C 1
ATOM 1977 O O . ALA A 1 361 ? 1.469 18.107 -9.487 1.00 19.60 368 ALA A O 1
ATOM 1979 N N . GLU A 1 362 ? 3.022 17.447 -8.021 1.00 14.04 369 GLU A N 1
ATOM 1980 C CA . GLU A 1 362 ? 1.959 16.932 -7.122 1.00 14.36 369 GLU A CA 1
ATOM 1981 C C . GLU A 1 362 ? 1.195 18.083 -6.467 1.00 16.63 369 GLU A C 1
ATOM 1982 O O . GLU A 1 362 ? -0.043 17.972 -6.300 1.00 17.08 369 GLU A O 1
ATOM 1988 N N . ARG A 1 363 ? 1.879 19.181 -6.100 1.00 14.46 370 ARG A N 1
ATOM 1989 C CA . ARG A 1 363 ? 1.130 20.218 -5.427 1.00 14.66 370 ARG A CA 1
ATOM 1990 C C . ARG A 1 363 ? 0.343 21.098 -6.407 1.00 23.81 370 ARG A C 1
ATOM 1991 O O . ARG A 1 363 ? -0.786 21.543 -6.086 1.00 21.74 370 ARG A O 1
ATOM 1999 N N . GLU A 1 364 ? 1.005 21.406 -7.523 1.00 18.07 371 GLU A N 1
ATOM 2000 C CA . GLU A 1 364 ? 0.480 22.380 -8.539 1.00 24.28 371 GLU A CA 1
ATOM 2001 C C . GLU A 1 364 ? -0.409 21.629 -9.540 1.00 24.06 371 GLU A C 1
ATOM 2002 O O . GLU A 1 364 ? -1.041 22.247 -10.400 1.00 29.69 371 GLU A O 1
ATOM 2008 N N . GLN A 1 365 ? -0.566 20.330 -9.315 1.00 20.82 372 GLN A N 1
ATOM 2009 C CA . GLN A 1 365 ? -1.261 19.448 -10.233 1.00 27.80 372 GLN A CA 1
ATOM 2010 C C . GLN A 1 365 ? -0.889 19.756 -11.748 1.00 35.68 372 GLN A C 1
ATOM 2011 O O . GLN A 1 365 ? -1.718 20.230 -12.578 1.00 33.64 372 GLN A O 1
ATOM 2017 N N . LEU A 1 366 ? 0.374 19.482 -12.087 1.00 30.95 373 LEU A N 1
ATOM 2018 C CA . LEU A 1 366 ? 0.930 19.644 -13.438 1.00 24.61 373 LEU A CA 1
ATOM 2019 C C . LEU A 1 366 ? 1.414 18.279 -13.871 1.00 25.69 373 LEU A C 1
ATOM 2020 O O . LEU A 1 366 ? 1.643 17.411 -13.021 1.00 27.67 373 LEU A O 1
ATOM 2025 N N . CYS A 1 367 ? 1.512 18.016 -15.183 1.00 26.39 374 CYS A N 1
ATOM 2026 C CA . CYS A 1 367 ? 2.094 16.719 -15.571 1.00 22.33 374 CYS A CA 1
ATOM 2027 C C . CYS A 1 367 ? 3.612 16.792 -15.252 1.00 24.36 374 CYS A C 1
ATOM 2028 O O . CYS A 1 367 ? 4.161 17.906 -15.082 1.00 23.19 374 CYS A O 1
ATOM 2031 N N . GLU A 1 368 ? 4.244 15.624 -15.154 1.00 26.10 375 GLU A N 1
ATOM 2032 C CA . GLU A 1 368 ? 5.671 15.553 -14.763 1.00 26.60 375 GLU A CA 1
ATOM 2033 C C . GLU A 1 368 ? 6.509 16.430 -15.676 1.00 25.14 375 GLU A C 1
ATOM 2034 O O . GLU A 1 368 ? 7.398 17.151 -15.247 1.00 23.07 375 GLU A O 1
ATOM 2040 N N . ARG A 1 369 ? 6.245 16.372 -16.973 1.00 26.90 376 ARG A N 1
ATOM 2041 C CA . ARG A 1 369 ? 7.016 17.170 -17.863 1.00 22.47 376 ARG A CA 1
ATOM 2042 C C . ARG A 1 369 ? 6.946 18.656 -17.605 1.00 24.42 376 ARG A C 1
ATOM 2043 O O . ARG A 1 369 ? 7.958 19.322 -17.604 1.00 20.67 376 ARG A O 1
ATOM 2051 N N . ASP A 1 370 ? 5.763 19.239 -17.449 1.00 19.80 377 ASP A N 1
ATOM 2052 C CA . ASP A 1 370 ? 5.694 20.668 -17.292 1.00 20.67 377 ASP A CA 1
ATOM 2053 C C . ASP A 1 370 ? 6.325 21.054 -15.917 1.00 16.76 377 ASP A C 1
ATOM 2054 O O . ASP A 1 370 ? 6.936 22.096 -15.796 1.00 17.39 377 ASP A O 1
ATOM 2059 N N . ALA A 1 371 ? 6.113 20.192 -14.933 1.00 17.41 378 ALA A N 1
ATOM 2060 C CA . ALA A 1 371 ? 6.694 20.470 -13.595 1.00 15.87 378 ALA A CA 1
ATOM 2061 C C . ALA A 1 371 ? 8.246 20.474 -13.709 1.00 17.60 378 ALA A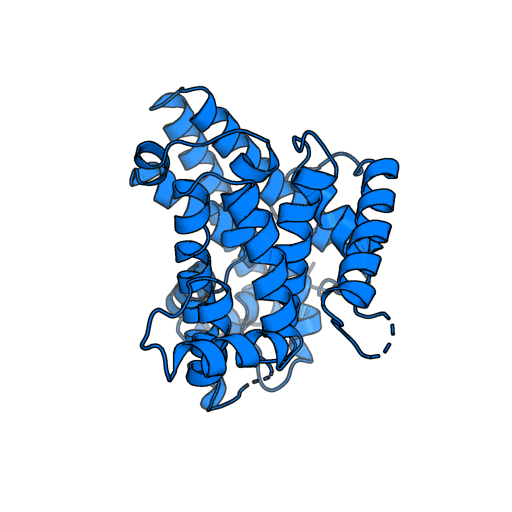 C 1
ATOM 2062 O O . ALA A 1 371 ? 8.919 21.283 -13.116 1.00 15.68 378 ALA A O 1
ATOM 2064 N N . TYR A 1 372 ? 8.771 19.512 -14.451 1.00 17.17 379 TYR A N 1
ATOM 2065 C CA . TYR A 1 372 ? 10.238 19.401 -14.629 1.00 19.43 379 TYR A CA 1
ATOM 2066 C C . TYR A 1 372 ? 10.698 20.641 -15.358 1.00 19.53 379 TYR A C 1
ATOM 2067 O O . TYR A 1 372 ? 11.679 21.272 -14.961 1.00 15.95 379 TYR A O 1
ATOM 2076 N N . LEU A 1 373 ? 10.029 21.052 -16.452 1.00 15.24 380 LEU A N 1
ATOM 2077 C CA . LEU A 1 373 ? 10.529 22.262 -17.076 1.00 15.66 380 LEU A CA 1
ATOM 2078 C C . LEU A 1 373 ? 10.446 23.490 -16.164 1.00 17.39 380 LEU A C 1
ATOM 2079 O O . LEU A 1 373 ? 11.320 24.407 -16.242 1.00 16.80 380 LEU A O 1
ATOM 2084 N N . LYS A 1 374 ? 9.391 23.564 -15.333 1.00 16.43 381 LYS A N 1
ATOM 2085 C CA . LYS A 1 374 ? 9.360 24.765 -14.410 1.00 15.63 381 LYS A CA 1
ATOM 2086 C C . LYS A 1 374 ? 10.592 24.650 -13.416 1.00 11.97 381 LYS A C 1
ATOM 2087 O O . LYS A 1 374 ? 11.168 25.679 -13.024 1.00 16.16 381 LYS A O 1
ATOM 2093 N N . ALA A 1 375 ? 10.908 23.433 -13.010 1.00 16.09 382 ALA A N 1
ATOM 2094 C CA . ALA A 1 375 ? 12.048 23.275 -12.048 1.00 14.05 382 ALA A CA 1
ATOM 2095 C C . ALA A 1 375 ? 13.335 23.783 -12.671 1.00 17.93 382 ALA A C 1
ATOM 2096 O O . ALA A 1 375 ? 14.194 24.338 -11.995 1.00 15.86 382 ALA A O 1
ATOM 2098 N N . VAL A 1 376 ? 13.472 23.565 -13.984 1.00 14.61 383 VAL A N 1
ATOM 2099 C CA . VAL A 1 376 ? 14.652 24.086 -14.676 1.00 17.68 383 VAL A CA 1
ATOM 2100 C C . VAL A 1 376 ? 14.642 25.609 -14.575 1.00 17.07 383 VAL A C 1
ATOM 2101 O O . VAL A 1 376 ? 15.642 26.229 -14.337 1.00 16.31 383 VAL A O 1
ATOM 2105 N N . GLU A 1 377 ? 13.484 26.258 -14.821 1.00 14.36 384 GLU A N 1
ATOM 2106 C CA . GLU A 1 377 ? 13.466 27.696 -14.682 1.00 13.83 384 GLU A CA 1
ATOM 2107 C C . GLU A 1 377 ? 13.753 28.192 -13.253 1.00 12.55 384 GLU A C 1
ATOM 2108 O O . GLU A 1 377 ? 14.365 29.278 -13.05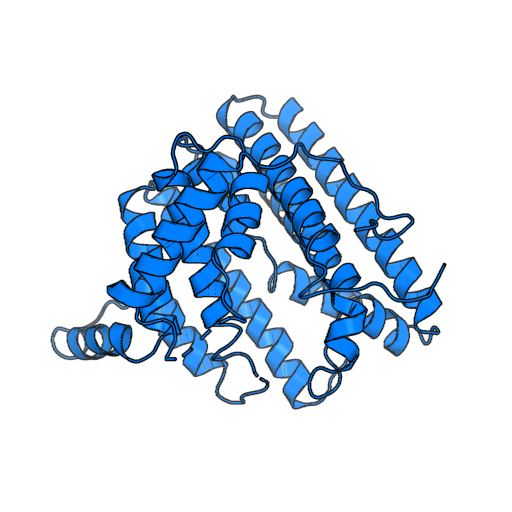6 1.00 14.90 384 GLU A O 1
ATOM 2114 N N . VAL A 1 378 ? 13.259 27.406 -12.271 1.00 14.50 385 VAL A N 1
ATOM 2115 C CA . VAL A 1 378 ? 13.556 27.806 -10.875 1.00 14.39 385 VAL A CA 1
ATOM 2116 C C . VAL A 1 378 ? 15.097 27.739 -10.655 1.00 13.43 385 VAL A C 1
ATOM 2117 O O . VAL A 1 378 ? 15.688 28.641 -10.100 1.00 14.15 385 VAL A O 1
ATOM 2121 N N . HIS A 1 379 ? 15.683 26.664 -11.121 1.00 14.79 386 HIS A N 1
ATOM 2122 C CA . HIS A 1 379 ? 17.129 26.534 -10.995 1.00 14.66 386 HIS A CA 1
ATOM 2123 C C . HIS A 1 379 ? 17.792 27.746 -11.616 1.00 16.59 386 HIS A C 1
ATOM 2124 O O . HIS A 1 379 ? 18.675 28.422 -11.044 1.00 14.88 386 HIS A O 1
ATOM 2131 N N . ASN A 1 380 ? 17.390 28.072 -12.842 1.00 15.15 387 ASN A N 1
ATOM 2132 C CA . ASN A 1 380 ? 18.019 29.230 -13.483 1.00 16.32 387 ASN A CA 1
ATOM 2133 C C . ASN A 1 380 ? 17.923 30.539 -12.736 1.00 16.47 387 ASN A C 1
ATOM 2134 O O . ASN A 1 380 ? 18.903 31.314 -12.664 1.00 17.05 387 ASN A O 1
ATOM 2139 N N . GLU A 1 381 ? 16.740 30.834 -12.200 1.00 14.09 388 GLU A N 1
ATOM 2140 C CA . GLU A 1 381 ? 16.593 32.050 -11.421 1.00 15.76 388 GLU A CA 1
ATOM 2141 C C . GLU A 1 381 ? 17.521 32.013 -10.196 1.00 15.97 388 GLU A C 1
ATOM 2142 O O . GLU A 1 381 ? 18.181 32.995 -9.892 1.00 16.64 388 GLU A O 1
ATOM 2148 N N . LEU A 1 382 ? 17.601 30.839 -9.519 1.00 15.67 389 LEU A N 1
ATOM 2149 C CA . LEU A 1 382 ? 18.512 30.791 -8.343 1.00 14.58 389 LEU A CA 1
ATOM 2150 C C . LEU A 1 382 ? 19.977 31.025 -8.759 1.00 14.45 389 LEU A C 1
ATOM 2151 O O . LEU A 1 382 ? 20.737 31.714 -8.059 1.00 13.82 389 LEU A O 1
ATOM 2156 N N . GLN A 1 383 ? 20.366 30.411 -9.878 1.00 15.61 390 GLN A N 1
ATOM 2157 C CA . GLN A 1 383 ? 21.776 30.514 -10.323 1.00 14.22 390 GLN A CA 1
ATOM 2158 C C . GLN A 1 383 ? 22.087 31.970 -10.718 1.00 15.25 390 GLN A C 1
ATOM 2159 O O . GLN A 1 383 ? 23.117 32.551 -10.328 1.00 15.90 390 GLN A O 1
ATOM 2165 N N . HIS A 1 384 ? 21.181 32.589 -11.486 1.00 17.08 391 HIS A N 1
ATOM 2166 C CA . HIS A 1 384 ? 21.397 34.009 -11.814 1.00 16.85 391 HIS A CA 1
ATOM 2167 C C . HIS A 1 384 ? 21.419 34.886 -10.561 1.00 17.55 391 HIS A C 1
ATOM 2168 O O . HIS A 1 384 ? 22.172 35.846 -10.490 1.00 17.86 391 HIS A O 1
ATOM 2175 N N . SER A 1 385 ? 20.531 34.625 -9.587 1.00 15.29 392 SER A N 1
ATOM 2176 C CA . SER A 1 385 ? 20.528 35.421 -8.390 1.00 15.16 392 SER A CA 1
ATOM 2177 C C . SER A 1 385 ? 21.812 35.231 -7.625 1.00 14.55 392 SER A C 1
ATOM 2178 O O . SER A 1 385 ? 22.311 36.189 -7.066 1.00 17.68 392 SER A O 1
ATOM 2181 N N . PHE A 1 386 ? 22.274 33.990 -7.498 1.00 16.05 393 PHE A N 1
ATOM 2182 C CA . PHE A 1 386 ? 23.567 33.740 -6.871 1.00 14.26 393 PHE A CA 1
ATOM 2183 C C . PHE A 1 386 ? 24.633 34.626 -7.539 1.00 18.10 393 PHE A C 1
ATOM 2184 O O . PHE A 1 386 ? 25.381 35.351 -6.888 1.00 16.26 393 PHE A O 1
ATOM 2192 N N . GLU A 1 387 ? 24.671 34.594 -8.869 1.00 18.50 394 GLU A N 1
ATOM 2193 C CA . GLU A 1 387 ? 25.725 35.373 -9.580 1.00 18.39 394 GLU A CA 1
ATOM 2194 C C . GLU A 1 387 ? 25.638 36.863 -9.367 1.00 16.92 394 GLU A C 1
ATOM 2195 O O . GLU A 1 387 ? 26.676 37.564 -9.186 1.00 19.35 394 GLU A O 1
ATOM 2201 N N . ALA A 1 388 ? 24.401 37.388 -9.360 1.00 17.49 395 ALA A N 1
ATOM 2202 C CA . ALA A 1 388 ? 24.243 38.835 -9.153 1.00 17.53 395 ALA A CA 1
ATOM 2203 C C . ALA A 1 388 ? 24.617 39.207 -7.736 1.00 21.95 395 ALA A C 1
ATOM 2204 O O . ALA A 1 388 ? 25.217 40.271 -7.464 1.00 18.46 395 ALA A O 1
ATOM 2206 N N . ALA A 1 389 ? 24.304 38.321 -6.763 1.00 18.15 396 ALA A N 1
ATOM 2207 C CA . ALA A 1 389 ? 24.617 38.687 -5.397 1.00 15.82 396 ALA A CA 1
ATOM 2208 C C . ALA A 1 389 ? 26.120 38.604 -5.208 1.00 12.11 396 ALA A C 1
ATOM 2209 O O . ALA A 1 389 ? 26.735 39.382 -4.434 1.00 18.48 396 ALA A O 1
ATOM 2211 N N . ALA A 1 390 ? 26.733 37.654 -5.890 1.00 14.94 397 ALA A N 1
ATOM 2212 C CA . ALA A 1 390 ? 28.195 37.522 -5.740 1.00 15.06 397 ALA A CA 1
ATOM 2213 C C . ALA A 1 390 ? 28.856 38.757 -6.376 1.00 20.90 397 ALA A C 1
ATOM 2214 O O . ALA A 1 390 ? 29.826 39.311 -5.816 1.00 18.03 397 ALA A O 1
ATOM 2216 N N . ALA A 1 391 ? 28.340 39.151 -7.540 1.00 20.11 398 ALA A N 1
ATOM 2217 C CA . ALA A 1 391 ? 28.941 40.354 -8.182 1.00 25.93 398 ALA A CA 1
ATOM 2218 C C . ALA A 1 391 ? 28.765 41.598 -7.313 1.00 25.61 398 ALA A C 1
ATOM 2219 O O . ALA A 1 391 ? 29.711 42.419 -7.157 1.00 23.44 398 ALA A O 1
ATOM 2221 N N . ASP A 1 392 ? 27.587 41.767 -6.724 1.00 20.51 399 ASP A N 1
ATOM 2222 C CA . ASP A 1 392 ? 27.397 42.872 -5.838 1.00 20.32 399 ASP A CA 1
ATOM 2223 C C . ASP A 1 392 ? 28.332 42.869 -4.664 1.00 25.04 399 ASP A C 1
ATOM 2224 O O . ASP A 1 392 ? 28.779 43.919 -4.232 1.00 22.59 399 ASP A O 1
ATOM 2229 N N . LEU A 1 393 ? 28.546 41.693 -4.029 1.00 18.81 400 LEU A N 1
ATOM 2230 C CA . LEU A 1 393 ? 29.441 41.691 -2.868 1.00 16.23 400 LEU A CA 1
ATOM 2231 C C . LEU A 1 393 ? 30.911 41.905 -3.296 1.00 17.82 400 LEU A C 1
ATOM 2232 O O . LEU A 1 393 ? 31.742 42.485 -2.535 1.00 22.08 400 LEU A O 1
ATOM 2237 N N . ALA A 1 394 ? 31.256 41.413 -4.464 1.00 18.70 401 ALA A N 1
ATOM 2238 C CA . ALA A 1 394 ? 32.673 41.597 -4.914 1.00 23.19 401 ALA A CA 1
ATOM 2239 C C . ALA A 1 394 ? 32.962 43.099 -5.082 1.00 27.34 401 ALA A C 1
ATOM 2240 O O . ALA A 1 394 ? 34.046 43.569 -4.815 1.00 23.91 401 ALA A O 1
ATOM 2242 N N . GLU A 1 395 ? 31.949 43.817 -5.504 1.00 22.66 402 GLU A N 1
ATOM 2243 C CA . GLU A 1 395 ? 32.041 45.301 -5.638 1.00 30.75 402 GLU A CA 1
ATOM 2244 C C . GLU A 1 395 ? 31.982 45.996 -4.279 1.00 33.46 402 GLU A C 1
ATOM 2245 O O . GLU A 1 395 ? 32.742 46.894 -4.040 1.00 32.91 402 GLU A O 1
ATOM 2251 N N . ALA A 1 396 ? 31.117 45.546 -3.369 1.00 24.83 403 ALA A N 1
ATOM 2252 C CA . ALA A 1 396 ? 30.975 46.103 -2.021 1.00 23.04 403 ALA A CA 1
ATOM 2253 C C . ALA A 1 396 ? 32.156 45.849 -1.143 1.00 31.29 403 ALA A C 1
ATOM 2254 O O . ALA A 1 396 ? 32.448 46.645 -0.260 1.00 29.75 403 ALA A O 1
ATOM 2256 N N . CYS A 1 397 ? 32.842 44.728 -1.355 1.00 25.49 404 CYS A N 1
ATOM 2257 C CA . CYS A 1 397 ? 33.861 44.322 -0.415 1.00 25.71 404 CYS A CA 1
ATOM 2258 C C . CYS A 1 397 ? 34.978 43.657 -1.200 1.00 29.67 404 CYS A C 1
ATOM 2259 O O . CYS A 1 397 ? 35.161 42.413 -1.191 1.00 24.07 404 CYS A O 1
ATOM 2262 N N . PRO A 1 398 ? 35.771 44.479 -1.932 1.00 29.89 405 PRO A N 1
ATOM 2263 C CA . PRO A 1 398 ? 36.729 43.825 -2.840 1.00 25.67 405 PRO A CA 1
ATOM 2264 C C . PRO A 1 398 ? 38.035 43.442 -2.163 1.00 30.02 405 PRO A C 1
ATOM 2265 O O . PRO A 1 398 ? 39.113 43.760 -2.681 1.00 34.00 405 PRO A O 1
ATOM 2269 N N . LEU A 1 399 ? 37.955 42.755 -1.025 1.00 25.40 406 LEU A N 1
ATOM 2270 C CA . LEU A 1 399 ? 39.144 42.247 -0.368 1.00 23.36 406 LEU A CA 1
ATOM 2271 C C . LEU A 1 399 ? 39.547 40.966 -0.996 1.00 26.05 406 LEU A C 1
ATOM 2272 O O . LEU A 1 399 ? 38.689 40.153 -1.386 1.00 23.58 406 LEU A O 1
ATOM 2277 N N . PRO A 1 400 ? 40.854 40.725 -1.132 1.00 24.37 407 PRO A N 1
ATOM 2278 C CA . PRO A 1 400 ? 41.201 39.561 -1.948 1.00 21.95 407 PRO A CA 1
ATOM 2279 C C . PRO A 1 400 ? 40.582 38.189 -1.433 1.00 20.39 407 PRO A C 1
ATOM 2280 O O . PRO A 1 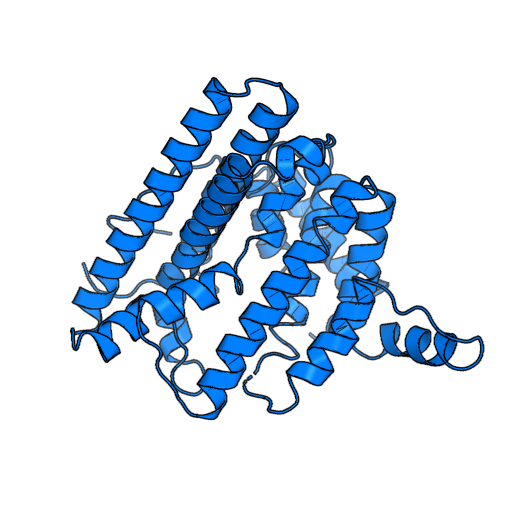400 ? 40.304 37.348 -2.232 1.00 20.79 407 PRO A O 1
ATOM 2284 N N . PRO A 1 401 ? 40.606 37.944 -0.115 1.00 18.46 408 PRO A N 1
ATOM 2285 C CA . PRO A 1 401 ? 40.022 36.639 0.302 1.00 19.91 408 PRO A CA 1
ATOM 2286 C C . PRO A 1 401 ? 38.520 36.546 -0.060 1.00 17.70 408 PRO A C 1
ATOM 2287 O O . PRO A 1 401 ? 38.033 35.395 -0.256 1.00 17.74 408 PRO A O 1
ATOM 2291 N N . VAL A 1 402 ? 37.815 37.661 -0.019 1.00 17.90 409 VAL A N 1
ATOM 2292 C CA . VAL A 1 402 ? 36.384 37.630 -0.417 1.00 19.15 409 VAL A CA 1
ATOM 2293 C C . VAL A 1 402 ? 36.281 37.304 -1.890 1.00 23.32 409 VAL A C 1
ATOM 2294 O O . VAL A 1 402 ? 35.547 36.425 -2.339 1.00 17.04 409 VAL A O 1
ATOM 2298 N N . LEU A 1 403 ? 37.066 38.000 -2.708 1.00 21.38 410 LEU A N 1
ATOM 2299 C CA . LEU A 1 403 ? 36.963 37.711 -4.128 1.00 16.85 410 LEU A CA 1
ATOM 2300 C C . LEU A 1 403 ? 37.443 36.305 -4.449 1.00 15.39 410 LEU A C 1
ATOM 2301 O O . LEU A 1 403 ? 36.889 35.657 -5.358 1.00 19.38 410 LEU A O 1
ATOM 2306 N N . ARG A 1 404 ? 38.486 35.812 -3.765 1.00 15.63 411 ARG A N 1
ATOM 2307 C CA . ARG A 1 404 ? 38.906 34.436 -4.002 1.00 16.13 411 ARG A CA 1
ATOM 2308 C C . ARG A 1 404 ? 37.792 33.448 -3.615 1.00 16.89 411 ARG A C 1
ATOM 2309 O O . ARG A 1 404 ? 37.542 32.455 -4.298 1.00 16.25 411 ARG A O 1
ATOM 2317 N N . PHE A 1 405 ? 37.206 33.715 -2.457 1.00 16.87 412 PHE A N 1
ATOM 2318 C CA . PHE A 1 405 ? 36.120 32.760 -1.955 1.00 11.64 412 PHE A CA 1
ATOM 2319 C C . PHE A 1 405 ? 34.942 32.777 -2.940 1.00 13.68 412 PHE A C 1
ATOM 2320 O O . PHE A 1 405 ? 34.408 31.734 -3.272 1.00 14.82 412 PHE A O 1
ATOM 2328 N N . LEU A 1 406 ? 34.523 33.966 -3.438 1.00 12.56 413 LEU A N 1
ATOM 2329 C CA . LEU A 1 406 ? 33.392 34.003 -4.343 1.00 13.60 413 LEU A CA 1
ATOM 2330 C C . LEU A 1 406 ? 33.721 33.274 -5.619 1.00 17.29 413 LEU A C 1
ATOM 2331 O O . LEU A 1 406 ? 32.919 32.591 -6.214 1.00 15.13 413 LEU A O 1
ATOM 2336 N N . ARG A 1 407 ? 34.932 33.505 -6.138 1.00 15.57 414 ARG A N 1
ATOM 2337 C CA . ARG A 1 407 ? 35.290 32.727 -7.322 1.00 14.24 414 ARG A CA 1
ATOM 2338 C C . ARG A 1 407 ? 35.339 31.241 -7.042 1.00 14.04 414 ARG A C 1
ATOM 2339 O O . ARG A 1 407 ? 35.000 30.395 -7.898 1.00 15.75 414 ARG A O 1
ATOM 2347 N N . GLY A 1 408 ? 35.793 30.881 -5.853 1.00 11.96 415 GLY A N 1
ATOM 2348 C CA . GLY A 1 408 ? 35.892 29.454 -5.540 1.00 10.42 415 GLY A CA 1
ATOM 2349 C C . GLY A 1 408 ? 34.463 28.809 -5.407 1.00 13.85 415 GLY A C 1
ATOM 2350 O O . GLY A 1 408 ? 34.267 27.659 -5.749 1.00 15.16 415 GLY A O 1
ATOM 2351 N N . VAL A 1 409 ? 33.524 29.530 -4.802 1.00 12.85 416 VAL A N 1
ATOM 2352 C CA . VAL A 1 409 ? 32.121 28.985 -4.767 1.00 12.56 416 VAL A CA 1
ATOM 2353 C C . VAL A 1 409 ? 31.602 28.816 -6.171 1.00 15.99 416 VAL A C 1
ATOM 2354 O O . VAL A 1 409 ? 31.041 27.812 -6.543 1.00 14.08 416 VAL A O 1
ATOM 2358 N N . ALA A 1 410 ? 31.789 29.834 -7.022 1.00 15.21 417 ALA A N 1
ATOM 2359 C CA . ALA A 1 410 ? 31.390 29.629 -8.423 1.00 12.26 417 ALA A CA 1
ATOM 2360 C C . ALA A 1 410 ? 32.007 28.448 -9.108 1.00 13.95 417 ALA A C 1
ATOM 2361 O O . ALA A 1 410 ? 31.333 27.722 -9.851 1.00 17.07 417 ALA A O 1
ATOM 2363 N N . ALA A 1 411 ? 33.321 28.240 -8.908 1.00 13.69 418 ALA A N 1
ATOM 2364 C CA . ALA A 1 411 ? 33.989 27.083 -9.511 1.00 13.17 418 ALA A CA 1
ATOM 2365 C C . ALA A 1 411 ? 33.428 25.777 -8.986 1.00 13.75 418 ALA A C 1
ATOM 2366 O O . ALA A 1 411 ? 33.313 24.827 -9.751 1.00 14.72 418 ALA A O 1
ATOM 2368 N N . TRP A 1 412 ? 33.044 25.739 -7.684 1.00 13.25 419 TRP A N 1
ATOM 2369 C CA . TRP A 1 412 ? 32.503 24.490 -7.097 1.00 12.21 419 TRP A CA 1
ATOM 2370 C C . TRP A 1 412 ? 31.168 24.234 -7.813 1.00 10.64 419 TRP A C 1
ATOM 2371 O O . TRP A 1 412 ? 30.866 23.141 -8.268 1.00 12.45 419 TRP A O 1
ATOM 2382 N N . VAL A 1 413 ? 30.337 25.282 -7.863 1.00 12.78 420 VAL A N 1
ATOM 2383 C CA . VAL A 1 413 ? 28.995 25.121 -8.521 1.00 14.85 420 VAL A CA 1
ATOM 2384 C C . VAL A 1 413 ? 29.137 24.640 -9.978 1.00 15.55 420 VAL A C 1
ATOM 2385 O O . VAL A 1 413 ? 28.427 23.723 -10.445 1.00 14.40 420 VAL A O 1
ATOM 2389 N N . ASP A 1 414 ? 30.020 25.310 -10.749 1.00 14.87 421 ASP A N 1
ATOM 2390 C CA . ASP A 1 414 ? 30.213 24.869 -12.167 1.00 14.44 421 ASP A CA 1
ATOM 2391 C C . ASP A 1 414 ? 30.739 23.470 -12.202 1.00 14.54 421 ASP A C 1
ATOM 2392 O O . ASP A 1 414 ? 30.279 22.662 -13.000 1.00 16.77 421 ASP A O 1
ATOM 2397 N N . GLY A 1 415 ? 31.639 23.111 -11.260 1.00 14.64 422 GLY A N 1
ATOM 2398 C CA . GLY A 1 415 ? 32.186 21.757 -11.269 1.00 12.70 422 GLY A CA 1
ATOM 2399 C C . GLY A 1 415 ? 31.164 20.723 -10.873 1.00 16.29 422 GLY A C 1
ATOM 2400 O O . GLY A 1 415 ? 31.160 19.580 -11.322 1.00 15.59 422 GLY A O 1
ATOM 2401 N N . ASN A 1 416 ? 30.244 21.135 -10.013 1.00 13.54 423 ASN A N 1
ATOM 2402 C CA . ASN A 1 416 ? 29.202 20.192 -9.610 1.00 12.50 423 ASN A CA 1
ATOM 2403 C C . ASN A 1 416 ? 28.236 19.985 -10.770 1.00 11.73 423 ASN A C 1
ATOM 2404 O O . ASN A 1 416 ? 27.802 18.833 -11.025 1.00 15.00 423 ASN A O 1
ATOM 2409 N N . HIS A 1 417 ? 27.892 21.066 -11.471 1.00 14.77 424 HIS A N 1
ATOM 2410 C CA . HIS A 1 417 ? 27.072 20.830 -12.682 1.00 13.71 424 HIS A CA 1
ATOM 2411 C C . HIS A 1 417 ? 27.778 19.880 -13.674 1.00 16.62 424 HIS A C 1
ATOM 2412 O O . HIS A 1 417 ? 27.187 18.908 -14.169 1.00 16.45 424 HIS A O 1
ATOM 2419 N N . ASP A 1 418 ? 29.075 20.119 -13.907 1.00 21.02 425 ASP A N 1
ATOM 2420 C CA . ASP A 1 418 ? 29.818 19.216 -14.841 1.00 17.29 425 ASP A CA 1
ATOM 2421 C C . ASP A 1 418 ? 29.831 17.772 -14.375 1.00 18.62 425 ASP A C 1
ATOM 2422 O O . ASP A 1 418 ? 29.652 16.836 -15.128 1.00 21.58 425 ASP A O 1
ATOM 2427 N N . TRP A 1 419 ? 30.075 17.515 -13.097 1.00 15.39 426 TRP A N 1
ATOM 2428 C CA . TRP A 1 419 ? 30.068 16.148 -12.653 1.00 16.33 426 TRP A CA 1
ATOM 2429 C C . TRP A 1 419 ? 28.724 15.456 -12.875 1.00 21.77 426 TRP A C 1
ATOM 2430 O O . TRP A 1 419 ? 28.646 14.284 -13.249 1.00 19.19 426 TRP A O 1
ATOM 2441 N N . HIS A 1 420 ? 27.633 16.159 -12.591 1.00 16.29 427 HIS A N 1
ATOM 2442 C CA . HIS A 1 420 ? 26.323 15.530 -12.759 1.00 16.22 427 HIS A CA 1
ATOM 2443 C C . HIS A 1 420 ? 26.084 15.253 -14.244 1.00 18.42 427 HIS A C 1
ATOM 2444 O O . HIS A 1 420 ? 25.549 14.193 -14.573 1.00 20.71 427 HIS A O 1
ATOM 2451 N N . ARG A 1 421 ? 26.428 16.222 -15.101 1.00 16.96 428 ARG A N 1
ATOM 2452 C CA . ARG A 1 421 ? 26.244 16.096 -16.569 1.00 18.80 428 ARG A CA 1
ATOM 2453 C C . ARG A 1 421 ? 27.030 14.874 -17.080 1.00 27.72 428 ARG A C 1
ATOM 2454 O O . ARG A 1 421 ? 26.550 14.119 -17.919 1.00 24.75 428 ARG A O 1
ATOM 2462 N N . THR A 1 422 ? 28.226 14.647 -16.539 1.00 24.64 429 THR A N 1
ATOM 2463 C CA . THR A 1 422 ? 29.030 13.538 -17.094 1.00 25.07 429 THR A CA 1
ATOM 2464 C C . THR A 1 422 ? 28.857 12.232 -16.396 1.00 33.70 429 THR A C 1
ATOM 2465 O O . THR A 1 422 ? 29.431 11.213 -16.838 1.00 32.23 429 THR A O 1
ATOM 2469 N N . ASN A 1 423 ? 28.090 12.183 -15.302 1.00 27.79 430 ASN A N 1
ATOM 2470 C CA . ASN A 1 423 ? 28.042 10.923 -14.548 1.00 29.50 430 ASN A CA 1
ATOM 2471 C C . ASN A 1 423 ? 26.885 10.068 -15.043 1.00 39.63 430 ASN A C 1
ATOM 2472 O O . ASN A 1 423 ? 25.812 10.046 -14.438 1.00 35.86 430 ASN A O 1
ATOM 2477 N N . THR A 1 424 ? 27.115 9.354 -16.143 1.00 43.85 431 THR A N 1
ATOM 2478 C CA . THR A 1 424 ? 26.059 8.552 -16.811 1.00 50.50 431 THR A CA 1
ATOM 2479 C C . THR A 1 424 ? 25.863 7.167 -16.156 1.00 43.38 431 THR A C 1
ATOM 2480 O O . THR A 1 424 ? 24.942 6.462 -16.496 1.00 46.53 431 THR A O 1
ATOM 2484 N N . TYR A 1 425 ? 26.732 6.830 -15.205 1.00 41.63 432 TYR A N 1
ATOM 2485 C CA . TYR A 1 425 ? 26.569 5.693 -14.316 1.00 48.60 432 TYR A CA 1
ATOM 2486 C C . TYR A 1 425 ? 25.483 5.905 -13.226 1.00 55.24 432 TYR A C 1
ATOM 2487 O O . TYR A 1 425 ? 24.756 4.956 -12.861 1.00 44.84 432 TYR A O 1
ATOM 2496 N N . ARG A 1 426 ? 25.414 7.117 -12.661 1.00 42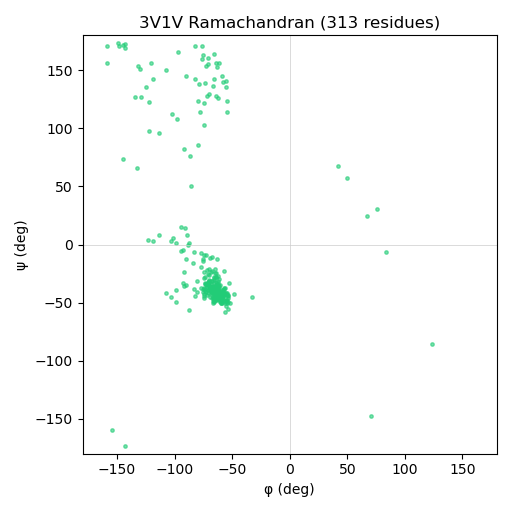.71 433 ARG A N 1
ATOM 2497 C CA . ARG A 1 426 ? 24.396 7.407 -11.627 1.00 37.19 433 ARG A CA 1
ATOM 2498 C C . ARG A 1 426 ? 23.11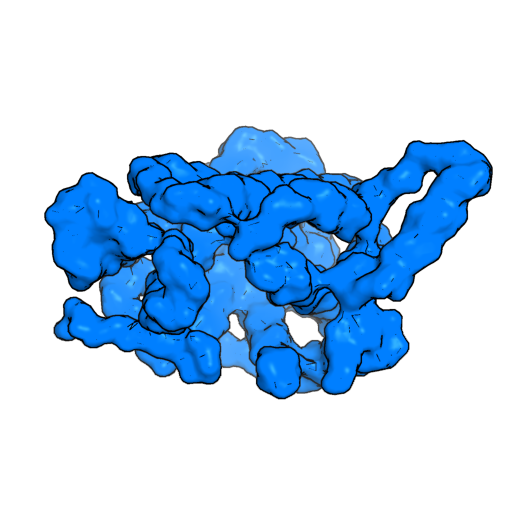1 7.979 -12.277 1.00 33.19 433 ARG A C 1
ATOM 2499 O O . ARG A 1 426 ? 22.024 7.682 -11.822 1.00 37.69 433 ARG A O 1
ATOM 2507 N N . TYR A 1 427 ? 23.236 8.775 -13.336 1.00 28.50 434 TYR A N 1
ATOM 2508 C CA . TYR A 1 427 ? 22.117 9.626 -13.819 1.00 32.37 434 TYR A CA 1
ATOM 2509 C C . TYR A 1 427 ? 21.812 9.522 -15.324 1.00 42.25 434 TYR A C 1
ATOM 2510 O O . TYR A 1 427 ? 22.709 9.303 -16.152 1.00 37.63 434 TYR A O 1
ATOM 2519 N N . SER A 1 428 ? 20.546 9.740 -15.684 1.00 30.76 435 SER A N 1
ATOM 2520 C CA . SER A 1 428 ? 20.174 9.910 -17.073 1.00 33.29 435 SER A CA 1
ATOM 2521 C C . SER A 1 428 ? 19.041 10.943 -17.080 1.00 35.43 435 SER A C 1
ATOM 2522 O O . SER A 1 428 ? 18.588 11.358 -16.007 1.00 35.12 435 SER A O 1
ATOM 2525 N N . LEU A 1 429 ? 18.628 11.403 -18.267 1.00 28.44 436 LEU A N 1
ATOM 2526 C CA . LEU A 1 429 ? 17.673 12.517 -18.377 1.00 28.84 436 LEU A CA 1
ATOM 2527 C C . LEU A 1 429 ? 16.342 12.004 -18.826 1.00 30.64 436 LEU A C 1
ATOM 2528 O O . LEU A 1 429 ? 16.257 11.010 -19.563 1.00 30.27 436 LEU A O 1
ATOM 2533 N N . PRO A 1 430 ? 15.265 12.670 -18.406 1.00 27.07 437 PRO A N 1
ATOM 2534 C CA . PRO A 1 430 ? 13.945 12.213 -18.883 1.00 26.05 437 PRO A CA 1
ATOM 2535 C C . PRO A 1 430 ? 13.734 12.635 -20.348 1.00 29.55 437 PRO A C 1
ATOM 2536 O O . PRO A 1 430 ? 14.321 13.599 -20.863 1.00 27.33 437 PRO A O 1
ATOM 2540 N N . ASP A 1 431 ? 12.766 12.008 -21.015 1.00 35.13 438 ASP A N 1
ATOM 2541 C CA . ASP A 1 431 ? 12.455 12.423 -22.403 1.00 32.25 438 ASP A CA 1
ATOM 2542 C C . ASP A 1 431 ? 11.445 13.573 -22.531 1.00 36.40 438 ASP A C 1
ATOM 2543 O O . ASP A 1 431 ? 10.282 13.357 -22.882 1.00 36.36 438 ASP A O 1
ATOM 2548 N N . PHE A 1 432 ? 11.867 14.790 -22.277 1.00 31.60 439 PHE A N 1
ATOM 2549 C CA . PHE A 1 432 ? 10.922 15.908 -22.136 1.00 33.47 439 PHE A CA 1
ATOM 2550 C C . PHE A 1 432 ? 11.139 17.000 -23.168 1.00 35.70 439 PHE A C 1
ATOM 2551 O O . PHE A 1 432 ? 10.545 18.096 -23.123 1.00 40.44 439 PHE A O 1
ATOM 2559 N N . TRP A 1 433 ? 12.072 16.771 -24.068 1.00 37.17 440 TRP A N 1
ATOM 2560 C CA . TRP A 1 433 ? 12.326 17.810 -25.037 1.00 37.84 440 TRP A CA 1
ATOM 2561 C C . TRP A 1 433 ? 12.194 17.247 -26.455 1.00 52.03 440 TRP A C 1
ATOM 2562 O O . TRP A 1 433 ? 12.367 18.035 -27.371 1.00 44.72 440 TRP A O 1
#